Protein 2IHR (pdb70)

Foldseek 3Di:
DLVCCCVVLPLPVLCPCLVVLVVLLPDPCNCVVVVSVVVSVVSNVSNVCSVVVVVLVVLQCCVVCLCVVCVVPPDDPPSVVSVVVVCVRVVVSVCSLVVSLQDDPPLFFWKKKKKAWDDFPQQRQQVRQLVVLQVVLQLVVVVWDKFWFDWAADPVGHTRMTIIITGDTSNQRLCVLVFFKEKEWFQDPPDPPRDITIIIMGMDMFGLDDCVPFDDDDPVQKDKDFDQDDDDVPCPVSVGWAKIKIAGNVVRDIFIGDRDRHN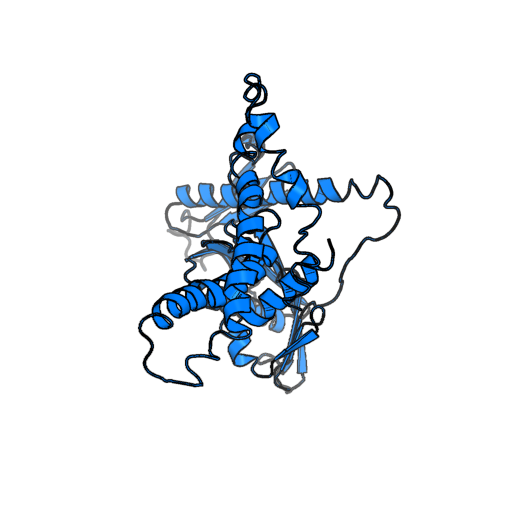VVSVVVSVSVVRRVVVVVVVVVVVVPVLVVVNDDDDDDDDDGQKYDYPVQQWIAGPQLGDIDRHSVVSSSNPCVVVRSSSSVSVVVPD

Nearest PDB structures (foldseek):
  2ihr-assembly1_1  TM=1.003E+00  e=4.431E-67  Thermus thermophilus
  4v5e-assembly2_CY  TM=5.951E-01  e=1.227E-51  Thermus thermophilus HB8
  4v5j-assembly2_CY  TM=5.751E-01  e=6.541E-49  Thermus thermophilus HB8
  4v67-assembly2_CX  TM=5.627E-01  e=3.624E-48  Thermus thermophilus
  8p18-assembly1_6  TM=5.894E-01  e=3.328E-32  Escherichia coli K-12

B-factor: mean 120.1, std 68.48, range [28.76, 299.84]

Radius of gyration: 24.91 Å; Cα contacts (8 Å, |Δi|>4): 540; chains: 1; bounding box: 70×79×60 Å

Secondary structure (DSSP, 8-state):
-TTTHHHHTTSSSHHHHHHHHTTTTTSTT-GGGTTTGGGSSSTTHHHHHTHHHHHHHHHHHHHTTTHHHHTT-S--TTGGGTGGGTHHHHHHHHHHHHHHHT-SSSTTSEEEEEEEE-SSTHHHHHHHHHHHHHHHHHHHTTT-EEEEEEEEE-SSSSEEEEEEEEESTTHHHHHGGG-EEEEEEEE-TTSSS--EEEEEEEEEEEEE--SSSS----GGGEEEEEE----SS--SGGGS-SEEEEEETTTTEEEEE-SSS-HHHHHHHHHHHHHHHHHHHHHHHHHHHTTTTT--S--S---S-SEEEEGGGTEEEETTT--EES-HHHHTTT--HHHHHHHHHHHHTT-

Structure (mmCIF, N/CA/C/O backbone):
data_2IHR
#
_entry.id   2IHR
#
_cell.length_a   144.65
_cell.length_b   144.65
_cell.length_c   54.47
_cell.angle_alpha   90.00
_cell.angle_beta   90
_cell.angle_gamma   90
#
_symmetry.space_group_name_H-M   'P 41 21 2'
#
loop_
_entity.id
_entity.type
_entity.pdbx_description
1 polymer 'Peptide chain release factor 2'
2 water water
#
loop_
_atom_site.group_PDB
_atom_site.id
_atom_site.type_symbol
_atom_site.label_atom_id
_atom_site.label_alt_id
_atom_site.label_comp_id
_atom_site.label_asym_id
_atom_site.label_entity_id
_atom_site.label_seq_id
_atom_site.pdbx_PDB_ins_code
_atom_site.Cartn_x
_atom_site.Cartn_y
_atom_site.Cartn_z
_atom_site.occupancy
_atom_site.B_iso_or_equiv
_atom_site.auth_seq_id
_atom_site.auth_comp_id
_ato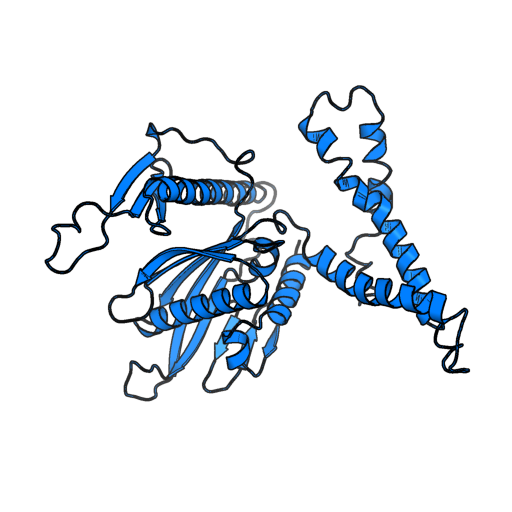m_site.auth_asym_id
_atom_site.auth_atom_id
_atom_site.pdbx_PDB_model_num
ATOM 1 N N . LEU A 1 6 ? 94.284 -22.664 16.991 1.00 171.22 1 LEU 1 N 1
ATOM 2 C CA . LEU A 1 6 ? 95.140 -21.618 16.350 1.00 173.24 1 LEU 1 CA 1
ATOM 3 C C . LEU A 1 6 ? 96.280 -21.157 17.254 1.00 174.40 1 LEU 1 C 1
ATOM 4 O O . LEU A 1 6 ? 97.365 -20.830 16.768 1.00 173.12 1 LEU 1 O 1
ATOM 9 N N . ALA A 1 7 ? 96.037 -21.115 18.563 1.00 190.58 2 ALA 1 N 1
ATOM 10 C CA . ALA A 1 7 ? 97.091 -20.731 19.498 1.00 188.73 2 ALA 1 CA 1
ATOM 11 C C . ALA A 1 7 ? 98.105 -21.866 19.375 1.00 185.22 2 ALA 1 C 1
ATOM 12 O O . ALA A 1 7 ? 99.241 -21.770 19.835 1.00 179.72 2 ALA 1 O 1
ATOM 14 N N . GLN A 1 8 ? 97.654 -22.945 18.736 1.00 208.99 3 GLN 1 N 1
ATOM 15 C CA . GLN A 1 8 ? 98.466 -24.128 18.471 1.00 208.98 3 GLN 1 CA 1
ATOM 16 C C . GLN A 1 8 ? 99.344 -23.787 17.281 1.00 207.76 3 GLN 1 C 1
ATOM 17 O O . GLN A 1 8 ? 100.491 -24.224 17.184 1.00 209.48 3 GLN 1 O 1
ATOM 23 N N . ARG A 1 9 ? 98.782 -22.997 16.374 1.00 164.82 4 ARG 1 N 1
ATOM 24 C CA . ARG A 1 9 ? 99.486 -22.578 15.178 1.00 161.40 4 ARG 1 CA 1
ATOM 25 C C . ARG A 1 9 ? 100.198 -21.227 15.369 1.00 157.41 4 ARG 1 C 1
ATOM 26 O O . ARG A 1 9 ? 100.735 -20.659 14.406 1.00 153.76 4 ARG 1 O 1
ATOM 34 N N . LEU A 1 10 ? 100.185 -20.707 16.602 1.00 173.65 5 LEU 1 N 1
ATOM 35 C CA . LEU A 1 10 ? 100.888 -19.456 16.900 1.00 167.13 5 LEU 1 CA 1
ATOM 36 C C . LEU A 1 10 ? 102.344 -19.891 16.850 1.00 168.94 5 LEU 1 C 1
ATOM 37 O O . LEU A 1 10 ? 103.199 -19.187 16.310 1.00 166.62 5 LEU 1 O 1
ATOM 42 N N . GLU A 1 11 ? 102.613 -21.064 17.427 1.00 191.42 6 GLU 1 N 1
ATOM 43 C CA . GLU A 1 11 ? 103.957 -21.628 17.420 1.00 194.48 6 GLU 1 CA 1
ATOM 44 C C . GLU A 1 11 ? 104.237 -21.879 15.934 1.00 196.16 6 GLU 1 C 1
ATOM 45 O O . GLU A 1 11 ? 105.342 -22.249 15.543 1.00 197.14 6 GLU 1 O 1
ATOM 51 N N . GLY A 1 12 ? 103.210 -21.662 15.114 1.00 191.60 7 GLY 1 N 1
ATOM 52 C CA . GLY A 1 12 ? 103.335 -21.841 13.679 1.00 191.73 7 GLY 1 CA 1
ATOM 53 C C . GLY A 1 12 ? 104.140 -20.710 13.072 1.00 190.32 7 GLY 1 C 1
ATOM 54 O O . GLY A 1 12 ? 105.215 -20.942 12.514 1.00 191.22 7 GLY 1 O 1
ATOM 55 N N . LEU A 1 13 ? 103.628 -19.485 13.173 1.00 223.68 8 LEU 1 N 1
ATOM 56 C CA . LEU A 1 13 ? 104.342 -18.333 12.635 1.00 216.36 8 LEU 1 CA 1
ATOM 57 C C . LEU A 1 13 ? 104.980 -17.520 13.767 1.00 215.73 8 LEU 1 C 1
ATOM 58 O O . LEU A 1 13 ? 105.300 -16.342 13.609 1.00 213.16 8 LEU 1 O 1
ATOM 63 N N . GLY A 1 14 ? 105.143 -18.170 14.917 1.00 150.72 9 GLY 1 N 1
ATOM 64 C CA . GLY A 1 14 ? 105.804 -17.551 16.050 1.00 148.25 9 GLY 1 CA 1
ATOM 65 C C . GLY A 1 14 ? 107.220 -18.089 15.925 1.00 148.17 9 GLY 1 C 1
ATOM 66 O O . GLY A 1 14 ? 108.047 -17.940 16.823 1.00 146.28 9 GLY 1 O 1
ATOM 67 N N . GLY A 1 15 ? 107.463 -18.729 14.775 1.00 135.39 10 GLY 1 N 1
ATOM 68 C CA . GLY A 1 15 ? 108.743 -19.325 14.429 1.00 137.74 10 GLY 1 CA 1
ATOM 69 C C . GLY A 1 15 ? 109.435 -20.011 15.583 1.00 142.47 10 GLY 1 C 1
ATOM 70 O O . GLY A 1 15 ? 110.110 -19.340 16.352 1.00 143.18 10 GLY 1 O 1
ATOM 71 N N . ILE A 1 16 ? 109.279 -21.330 15.717 1.00 137.95 11 ILE 1 N 1
ATOM 72 C CA . ILE A 1 16 ? 109.923 -22.065 16.816 1.00 144.33 11 ILE 1 CA 1
ATOM 73 C C . ILE A 1 16 ? 110.896 -23.144 16.358 1.00 149.66 11 ILE 1 C 1
ATOM 74 O O . ILE A 1 16 ? 111.311 -23.986 17.154 1.00 151.11 11 ILE 1 O 1
ATOM 79 N N . PHE A 1 17 ? 111.243 -23.138 15.077 1.00 179.70 12 PHE 1 N 1
ATOM 80 C CA . PHE A 1 17 ? 112.197 -24.107 14.558 1.00 186.27 12 PHE 1 CA 1
ATOM 81 C C . PHE A 1 17 ? 113.412 -23.350 14.039 1.00 187.83 12 PHE 1 C 1
ATOM 82 O O . PHE A 1 17 ? 114.516 -23.895 13.948 1.00 189.57 12 PHE 1 O 1
ATOM 90 N N . ASP A 1 18 ? 113.196 -22.075 13.726 1.00 235.23 13 ASP 1 N 1
ATOM 91 C CA . ASP A 1 18 ? 114.256 -21.199 13.241 1.00 233.80 13 ASP 1 CA 1
ATOM 92 C C . ASP A 1 18 ? 114.789 -20.392 14.424 1.00 232.79 13 ASP 1 C 1
ATOM 93 O O . ASP A 1 18 ? 115.972 -20.048 14.477 1.00 231.68 13 ASP 1 O 1
ATOM 98 N N . ILE A 1 19 ? 113.900 -20.091 15.367 1.00 242.20 14 ILE 1 N 1
ATOM 99 C CA . ILE A 1 19 ? 114.256 -19.330 16.559 1.00 237.16 14 ILE 1 CA 1
ATOM 100 C C . ILE A 1 19 ? 115.109 -20.136 17.555 1.00 241.24 14 ILE 1 C 1
ATOM 101 O O . ILE A 1 19 ? 115.880 -19.553 18.320 1.00 239.75 14 ILE 1 O 1
ATOM 106 N N . PRO A 1 20 ? 114.988 -21.482 17.559 1.00 222.46 15 PRO 1 N 1
ATOM 107 C CA . PRO A 1 20 ? 115.786 -22.299 18.485 1.00 225.18 15 PRO 1 CA 1
ATOM 108 C C . PRO A 1 20 ? 117.239 -22.427 18.024 1.00 226.39 15 PRO 1 C 1
ATOM 109 O O . PRO A 1 20 ? 118.068 -23.048 18.692 1.00 225.66 15 PRO 1 O 1
ATOM 113 N N . GLN A 1 21 ? 117.539 -21.835 16.874 1.00 254.50 16 GLN 1 N 1
ATOM 114 C CA . GLN A 1 21 ? 118.885 -21.890 16.327 1.00 254.07 16 GLN 1 CA 1
ATOM 115 C C . GLN A 1 21 ? 119.597 -20.541 16.381 1.00 257.19 16 GLN 1 C 1
ATOM 116 O O . GLN A 1 21 ? 120.824 -20.492 16.424 1.00 257.50 16 GLN 1 O 1
ATOM 122 N N . LYS A 1 22 ? 118.830 -19.452 16.380 1.00 242.01 17 LYS 1 N 1
ATOM 123 C CA . LYS A 1 22 ? 119.401 -18.102 16.432 1.00 244.63 17 LYS 1 CA 1
ATOM 124 C C . LYS A 1 22 ? 119.758 -17.705 17.864 1.00 245.81 17 LYS 1 C 1
ATOM 125 O O . LYS A 1 22 ? 120.471 -16.723 18.089 1.00 246.50 17 LYS 1 O 1
ATOM 131 N N . GLU A 1 23 ? 119.259 -18.478 18.825 1.00 230.66 18 GLU 1 N 1
ATOM 132 C CA . GLU A 1 23 ? 119.515 -18.231 20.242 1.00 230.97 18 GLU 1 CA 1
ATOM 133 C C . GLU A 1 23 ? 120.962 -18.567 20.634 1.00 230.97 18 GLU 1 C 1
ATOM 134 O O . GLU A 1 23 ? 121.615 -17.787 21.340 1.00 229.21 18 GLU 1 O 1
ATOM 140 N N . THR A 1 24 ? 121.453 -19.723 20.177 1.00 295.26 19 THR 1 N 1
ATOM 141 C CA . THR A 1 24 ? 122.828 -20.155 20.456 1.00 295.26 19 THR 1 CA 1
ATOM 142 C C . THR A 1 24 ? 123.798 -19.433 19.519 1.00 295.26 19 THR 1 C 1
ATOM 143 O O . THR A 1 24 ? 124.925 -19.884 19.306 1.00 294.89 19 THR 1 O 1
ATOM 147 N N . ARG A 1 25 ? 123.342 -18.310 18.965 1.00 261.09 20 ARG 1 N 1
ATOM 148 C CA . ARG A 1 25 ? 124.141 -17.497 18.047 1.00 259.81 20 ARG 1 CA 1
ATOM 149 C C . ARG A 1 25 ? 124.450 -16.133 18.648 1.00 258.77 20 ARG 1 C 1
ATOM 150 O O . ARG A 1 25 ? 125.578 -15.648 18.564 1.00 258.66 20 ARG 1 O 1
ATOM 158 N N . LEU A 1 26 ? 123.436 -15.513 19.241 1.00 245.48 21 LEU 1 N 1
ATOM 159 C CA . LEU A 1 26 ? 123.593 -14.203 19.856 1.00 241.99 21 LEU 1 CA 1
ATOM 160 C C . LEU A 1 26 ? 124.621 -14.292 20.973 1.00 243.53 21 LEU 1 C 1
ATOM 161 O O . LEU A 1 26 ? 125.199 -13.286 21.383 1.00 241.78 21 LEU 1 O 1
ATOM 166 N N . LYS A 1 27 ? 124.846 -15.512 21.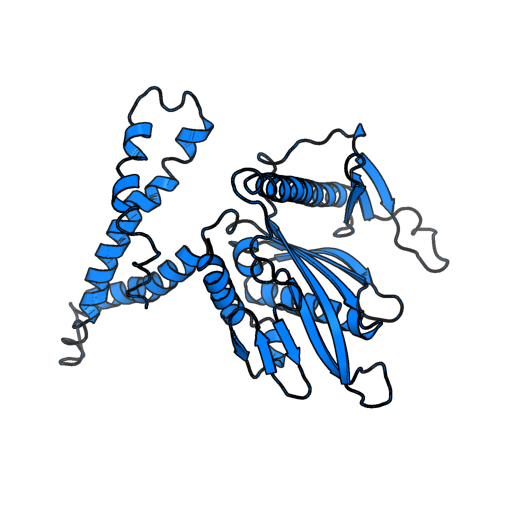453 1.00 254.40 22 LYS 1 N 1
ATOM 167 C CA . LYS A 1 27 ? 125.807 -15.757 22.519 1.00 256.76 22 LYS 1 CA 1
ATOM 168 C C . LYS A 1 27 ? 127.243 -15.924 22.021 1.00 258.28 22 LYS 1 C 1
ATOM 169 O O . LYS A 1 27 ? 128.165 -15.397 22.636 1.00 258.96 22 LYS 1 O 1
ATOM 175 N N . GLU A 1 28 ? 127.437 -16.644 20.915 1.00 293.08 23 GLU 1 N 1
ATOM 176 C CA . GLU A 1 28 ? 128.782 -16.882 20.364 1.00 293.08 23 GLU 1 CA 1
ATOM 177 C C . GLU A 1 28 ? 129.475 -15.595 19.897 1.00 293.08 23 GLU 1 C 1
ATOM 178 O O . GLU A 1 28 ? 130.672 -15.402 20.130 1.00 293.08 23 GLU 1 O 1
ATOM 184 N N . LEU A 1 29 ? 128.721 -14.718 19.241 1.00 253.50 24 LEU 1 N 1
ATOM 185 C CA . LEU A 1 29 ? 129.268 -13.457 18.751 1.00 250.56 24 LEU 1 CA 1
ATOM 186 C C . LEU A 1 29 ? 129.635 -12.569 19.942 1.00 251.20 24 LEU 1 C 1
ATOM 187 O O . LEU A 1 29 ? 130.513 -11.713 19.841 1.00 250.81 24 LEU 1 O 1
ATOM 192 N N . GLU A 1 30 ? 128.961 -12.798 21.069 1.00 206.63 25 GLU 1 N 1
ATOM 193 C CA . GLU A 1 30 ? 129.188 -12.050 22.310 1.00 207.37 25 GLU 1 CA 1
ATOM 194 C C . GLU A 1 30 ? 130.235 -12.729 23.208 1.00 208.24 25 GLU 1 C 1
ATOM 195 O O . GLU A 1 30 ? 130.570 -12.210 24.278 1.00 208.00 25 GLU 1 O 1
ATOM 201 N N . ARG A 1 31 ? 130.733 -13.891 22.774 1.00 249.01 26 ARG 1 N 1
ATOM 202 C CA . ARG A 1 31 ? 131.745 -14.646 23.523 1.00 248.76 26 ARG 1 CA 1
ATOM 203 C C . ARG A 1 31 ? 133.144 -14.193 23.136 1.00 248.98 26 ARG 1 C 1
ATOM 204 O O . ARG A 1 31 ? 134.026 -14.089 23.989 1.00 249.01 26 ARG 1 O 1
ATOM 212 N N . ARG A 1 32 ? 133.356 -13.941 21.847 1.00 267.40 27 ARG 1 N 1
ATOM 213 C CA . ARG A 1 32 ? 134.665 -13.493 21.397 1.00 265.03 27 ARG 1 CA 1
ATOM 214 C C . ARG A 1 32 ? 134.945 -12.152 22.055 1.00 262.86 27 ARG 1 C 1
ATOM 215 O O . ARG A 1 32 ? 134.037 -11.346 22.267 1.00 261.71 27 ARG 1 O 1
ATOM 223 N N . LEU A 1 33 ? 136.206 -11.919 22.383 1.00 259.52 28 LEU 1 N 1
ATOM 224 C CA . LEU A 1 33 ? 136.598 -10.686 23.037 1.00 256.46 28 LEU 1 CA 1
ATOM 225 C C . LEU A 1 33 ? 136.638 -9.504 22.061 1.00 260.12 28 LEU 1 C 1
ATOM 226 O O . LEU A 1 33 ? 136.574 -8.347 22.480 1.00 259.97 28 LEU 1 O 1
ATOM 231 N N . GLU A 1 34 ? 136.730 -9.800 20.763 1.00 269.35 29 GLU 1 N 1
ATOM 232 C CA . GLU A 1 34 ? 136.760 -8.767 19.720 1.00 271.13 29 GLU 1 CA 1
ATOM 233 C C . GLU A 1 34 ? 135.343 -8.470 19.228 1.00 273.05 29 GLU 1 C 1
ATOM 234 O O . GLU A 1 34 ? 135.116 -8.226 18.039 1.00 273.36 29 GLU 1 O 1
ATOM 240 N N . ASP A 1 35 ? 134.396 -8.496 20.161 1.00 278.66 30 ASP 1 N 1
ATOM 241 C CA . ASP A 1 35 ? 132.992 -8.240 19.864 1.00 278.62 30 ASP 1 CA 1
ATOM 242 C C . ASP A 1 35 ? 132.659 -6.743 19.883 1.00 278.48 30 ASP 1 C 1
ATOM 243 O O . ASP A 1 35 ? 132.059 -6.227 18.936 1.00 278.49 30 ASP 1 O 1
ATOM 248 N N . PRO A 1 36 ? 133.048 -6.025 20.957 1.00 277.30 31 PRO 1 N 1
ATOM 249 C CA . PRO A 1 36 ? 132.754 -4.588 21.016 1.00 274.80 31 PRO 1 CA 1
ATOM 250 C C . PRO A 1 36 ? 133.595 -3.720 20.067 1.00 271.99 31 PRO 1 C 1
ATOM 251 O O . PRO A 1 36 ? 133.788 -2.528 20.317 1.00 269.62 31 PRO 1 O 1
ATOM 255 N N . SER A 1 37 ? 134.094 -4.316 18.984 1.00 233.38 32 SER 1 N 1
ATOM 256 C CA . SER A 1 37 ? 134.890 -3.579 18.001 1.00 231.75 32 SER 1 CA 1
ATOM 257 C C . SER A 1 37 ? 133.939 -2.695 17.207 1.00 232.62 32 SER 1 C 1
ATOM 258 O O . SER A 1 37 ? 134.259 -1.550 16.878 1.00 230.25 32 SER 1 O 1
ATOM 261 N N . LEU A 1 38 ? 132.769 -3.252 16.904 1.00 252.28 33 LEU 1 N 1
ATOM 262 C CA . LEU A 1 38 ? 131.721 -2.554 16.166 1.00 253.84 33 LEU 1 CA 1
ATOM 263 C C . LEU A 1 38 ? 130.533 -2.385 17.115 1.00 256.79 33 LEU 1 C 1
ATOM 264 O O . LEU A 1 38 ? 129.457 -2.940 16.898 1.00 258.47 33 LEU 1 O 1
ATOM 269 N N . TRP A 1 39 ? 130.768 -1.605 18.167 1.00 265.12 34 TRP 1 N 1
ATOM 270 C CA . TRP A 1 39 ? 129.812 -1.306 19.236 1.00 266.07 34 TRP 1 CA 1
ATOM 271 C C . TRP A 1 39 ? 128.303 -1.395 18.981 1.00 266.07 34 TRP 1 C 1
ATOM 272 O O . TRP A 1 39 ? 127.557 -1.815 19.866 1.00 266.07 34 TRP 1 O 1
ATOM 283 N N . ASN A 1 40 ? 127.851 -0.999 17.795 1.00 274.60 35 ASN 1 N 1
ATOM 284 C CA . ASN A 1 40 ? 126.421 -1.020 17.475 1.00 274.60 35 ASN 1 CA 1
ATOM 285 C C . ASN A 1 40 ? 125.793 -2.410 17.304 1.00 274.40 35 ASN 1 C 1
ATOM 286 O O . ASN A 1 40 ? 124.573 -2.526 17.149 1.00 274.54 35 ASN 1 O 1
ATOM 291 N N . ASP A 1 41 ? 126.616 -3.457 17.338 1.00 288.08 36 ASP 1 N 1
ATOM 292 C CA . ASP A 1 41 ? 126.131 -4.833 17.180 1.00 284.81 36 ASP 1 CA 1
ATOM 293 C C . ASP A 1 41 ? 126.069 -5.599 18.517 1.00 285.99 36 ASP 1 C 1
ATOM 294 O O . ASP A 1 41 ? 125.145 -6.384 18.742 1.00 284.23 36 ASP 1 O 1
ATOM 299 N N . PRO A 1 42 ? 127.054 -5.385 19.415 1.00 227.40 37 PRO 1 N 1
ATOM 300 C CA . PRO A 1 42 ? 127.115 -6.049 20.727 1.00 227.88 37 PRO 1 CA 1
ATOM 301 C C . PRO A 1 42 ? 125.996 -5.657 21.696 1.00 227.85 37 PRO 1 C 1
ATOM 302 O O . PRO A 1 42 ? 125.661 -6.411 22.613 1.00 226.99 37 PRO 1 O 1
ATOM 306 N N . GLU A 1 43 ? 125.434 -4.469 21.490 1.00 260.64 38 GLU 1 N 1
ATOM 307 C CA . GLU A 1 43 ? 124.371 -3.949 22.347 1.00 258.94 38 GLU 1 CA 1
ATOM 308 C C . GLU A 1 43 ? 123.005 -4.568 22.030 1.00 256.83 38 GLU 1 C 1
ATOM 309 O O . GLU A 1 43 ? 122.105 -4.566 22.873 1.00 254.80 38 GLU 1 O 1
ATOM 315 N N . ALA A 1 44 ? 122.855 -5.092 20.815 1.00 254.95 39 ALA 1 N 1
ATOM 316 C CA . ALA A 1 44 ? 121.600 -5.711 20.390 1.00 252.09 39 ALA 1 CA 1
ATOM 317 C C . ALA A 1 44 ? 121.744 -7.223 20.198 1.00 249.77 39 ALA 1 C 1
ATOM 318 O O . ALA A 1 44 ? 121.066 -7.814 19.354 1.00 241.99 39 ALA 1 O 1
ATOM 320 N N . ALA A 1 45 ? 122.630 -7.838 20.981 1.00 263.79 40 ALA 1 N 1
ATOM 321 C CA . ALA A 1 45 ? 122.864 -9.282 20.921 1.00 265.50 40 ALA 1 CA 1
ATOM 322 C C . ALA A 1 45 ? 122.411 -9.927 22.232 1.00 265.30 40 ALA 1 C 1
ATOM 323 O O . ALA A 1 45 ? 122.172 -11.135 22.298 1.00 261.22 40 ALA 1 O 1
ATOM 325 N N . ARG A 1 46 ? 122.303 -9.105 23.272 1.00 222.19 41 ARG 1 N 1
ATOM 326 C CA . ARG A 1 46 ? 121.856 -9.553 24.586 1.00 225.11 41 ARG 1 CA 1
ATOM 327 C C . ARG A 1 46 ? 120.348 -9.303 24.648 1.00 226.01 41 ARG 1 C 1
ATOM 328 O O . ARG A 1 46 ? 119.602 -10.065 25.266 1.00 225.90 41 ARG 1 O 1
ATOM 336 N N . LYS A 1 47 ? 119.914 -8.224 23.998 1.00 254.10 42 LYS 1 N 1
ATOM 337 C CA . LYS A 1 47 ? 118.501 -7.858 23.942 1.00 254.60 42 LYS 1 CA 1
ATOM 338 C C . LYS A 1 47 ? 117.774 -8.877 23.072 1.00 256.46 42 LYS 1 C 1
ATOM 339 O O . LYS A 1 47 ? 116.635 -9.250 23.353 1.00 256.57 42 LYS 1 O 1
ATOM 345 N N . VAL A 1 48 ? 118.446 -9.322 22.012 1.00 261.21 43 VAL 1 N 1
ATOM 346 C CA . VAL A 1 48 ? 117.877 -10.307 21.100 1.00 261.21 43 VAL 1 CA 1
ATOM 347 C C . VAL A 1 48 ? 118.037 -11.715 21.672 1.00 260.23 43 VAL 1 C 1
ATOM 348 O O . VAL A 1 48 ? 117.453 -12.670 21.158 1.00 258.96 43 VAL 1 O 1
ATOM 352 N N . SER A 1 49 ? 118.825 -11.839 22.740 1.00 294.41 44 SER 1 N 1
ATOM 353 C CA . SER A 1 49 ? 119.057 -13.132 23.382 1.00 293.34 44 SER 1 CA 1
ATOM 354 C C . SER A 1 49 ? 117.920 -13.480 24.347 1.00 292.52 44 SER 1 C 1
ATOM 355 O O . SER A 1 49 ? 117.934 -14.534 24.988 1.00 290.81 44 SER 1 O 1
ATOM 358 N N . GLN A 1 50 ? 116.945 -12.580 24.452 1.00 221.95 45 GLN 1 N 1
ATOM 359 C CA . GLN A 1 50 ? 115.782 -12.792 25.310 1.00 219.50 45 GLN 1 CA 1
ATOM 360 C C . GLN A 1 50 ? 114.927 -13.827 24.582 1.00 220.24 45 GLN 1 C 1
ATOM 361 O O . GLN A 1 50 ? 114.193 -14.601 25.198 1.00 219.89 45 GLN 1 O 1
ATOM 367 N N . GLU A 1 51 ? 115.045 -13.815 23.254 1.00 208.30 46 GLU 1 N 1
ATOM 368 C CA . GLU A 1 51 ? 114.327 -14.717 22.356 1.00 206.55 46 GLU 1 CA 1
ATOM 369 C C . GLU A 1 51 ? 115.032 -16.068 22.423 1.00 205.25 46 GLU 1 C 1
ATOM 370 O O . GLU A 1 51 ? 114.508 -17.094 21.984 1.00 204.12 46 GLU 1 O 1
ATOM 376 N N . ALA A 1 52 ? 116.236 -16.043 22.983 1.00 208.80 47 ALA 1 N 1
ATOM 377 C CA . ALA A 1 52 ? 117.041 -17.238 23.151 1.00 206.55 47 ALA 1 CA 1
ATOM 378 C C . ALA A 1 52 ? 116.476 -18.007 24.334 1.00 204.86 47 ALA 1 C 1
ATOM 379 O O . ALA A 1 52 ? 116.314 -19.225 24.281 1.00 200.78 47 ALA 1 O 1
ATOM 381 N N . ALA A 1 53 ? 116.159 -17.274 25.396 1.00 180.33 48 ALA 1 N 1
ATOM 382 C CA . ALA A 1 53 ? 115.620 -17.864 26.615 1.00 179.52 48 ALA 1 CA 1
ATOM 383 C C . ALA A 1 53 ? 114.092 -17.991 26.612 1.00 177.91 48 ALA 1 C 1
ATOM 384 O O . ALA A 1 53 ? 113.536 -18.864 27.277 1.00 172.88 48 ALA 1 O 1
ATOM 386 N N . ARG A 1 54 ? 113.426 -17.126 25.852 1.00 157.04 49 ARG 1 N 1
ATOM 387 C CA . ARG A 1 54 ? 111.968 -17.108 25.771 1.00 159.53 49 ARG 1 CA 1
ATOM 388 C C . ARG A 1 54 ? 111.323 -18.344 25.150 1.00 160.00 49 ARG 1 C 1
ATOM 389 O O . ARG A 1 54 ? 110.228 -18.731 25.559 1.00 162.69 49 ARG 1 O 1
ATOM 397 N N . LEU A 1 55 ? 111.979 -18.961 24.168 1.00 173.84 50 LEU 1 N 1
ATOM 398 C CA . LEU A 1 55 ? 111.409 -20.145 23.522 1.00 172.77 50 LEU 1 CA 1
ATOM 399 C C . LEU A 1 55 ? 111.232 -21.299 24.503 1.00 170.38 50 LEU 1 C 1
ATOM 400 O O . LEU A 1 55 ? 110.236 -22.024 24.450 1.00 168.03 50 LEU 1 O 1
ATOM 405 N N . ARG A 1 56 ? 112.209 -21.488 25.384 1.00 145.99 51 ARG 1 N 1
ATOM 406 C CA . ARG A 1 56 ? 112.102 -22.534 26.389 1.00 146.34 51 ARG 1 CA 1
ATOM 407 C C . ARG A 1 56 ? 110.917 -22.111 27.263 1.00 146.71 51 ARG 1 C 1
ATOM 408 O O . ARG A 1 56 ? 110.190 -22.938 27.802 1.00 148.25 51 ARG 1 O 1
ATOM 416 N N . ARG A 1 57 ? 110.729 -20.798 27.372 1.00 157.65 52 ARG 1 N 1
ATOM 417 C CA . ARG A 1 57 ? 109.648 -20.221 28.156 1.00 155.56 52 ARG 1 CA 1
ATOM 418 C C . ARG A 1 57 ? 108.331 -20.425 27.424 1.00 152.89 52 ARG 1 C 1
ATOM 419 O O . ARG A 1 57 ? 107.266 -20.138 27.959 1.00 152.55 52 ARG 1 O 1
ATOM 427 N N . THR A 1 58 ? 108.421 -20.932 26.197 1.00 142.44 53 THR 1 N 1
ATOM 428 C CA . THR A 1 58 ? 107.249 -21.213 25.366 1.00 139.75 53 THR 1 CA 1
ATOM 429 C C . THR A 1 58 ? 106.861 -22.665 25.501 1.00 140.06 53 THR 1 C 1
ATOM 430 O O . THR A 1 58 ? 105.677 -22.998 25.562 1.00 138.74 53 THR 1 O 1
ATOM 434 N N . VAL A 1 59 ? 107.872 -23.531 25.502 1.00 174.68 54 VAL 1 N 1
ATOM 435 C CA . VAL A 1 59 ? 107.651 -24.961 25.643 1.00 173.61 54 VAL 1 CA 1
ATOM 436 C C . VAL A 1 59 ? 107.379 -25.230 27.122 1.00 179.33 54 VAL 1 C 1
ATOM 437 O O . VAL A 1 59 ? 106.517 -26.036 27.479 1.00 179.02 54 VAL 1 O 1
ATOM 441 N N . ASP A 1 60 ? 108.113 -24.519 27.972 1.00 221.73 55 ASP 1 N 1
ATOM 442 C CA . ASP A 1 60 ? 107.984 -24.647 29.418 1.00 226.11 55 ASP 1 CA 1
ATOM 443 C C . ASP A 1 60 ? 106.594 -24.190 29.846 1.00 225.97 55 ASP 1 C 1
ATOM 444 O O . ASP A 1 60 ? 106.068 -24.629 30.870 1.00 227.96 55 ASP 1 O 1
ATOM 449 N N . THR A 1 61 ? 106.003 -23.306 29.051 1.00 182.97 56 THR 1 N 1
ATOM 450 C CA . THR A 1 61 ? 104.678 -22.799 29.354 1.00 182.18 56 THR 1 CA 1
ATOM 451 C C . THR A 1 61 ? 103.585 -23.641 28.717 1.00 180.65 56 THR 1 C 1
ATOM 452 O O . THR A 1 61 ? 102.459 -23.627 29.194 1.00 181.54 56 THR 1 O 1
ATOM 456 N N . PHE A 1 62 ? 103.890 -24.364 27.640 1.00 168.65 57 PHE 1 N 1
ATOM 457 C CA . PHE A 1 62 ? 102.855 -25.202 27.047 1.00 165.81 57 PHE 1 CA 1
ATOM 458 C C . PHE A 1 62 ? 102.828 -26.537 27.786 1.00 164.61 57 PHE 1 C 1
ATOM 459 O O . PHE A 1 62 ? 101.856 -27.294 27.689 1.00 166.93 57 PHE 1 O 1
ATOM 467 N N . ARG A 1 63 ? 103.899 -26.830 28.524 1.00 192.78 58 ARG 1 N 1
ATOM 468 C CA . ARG A 1 63 ? 103.952 -28.071 29.294 1.00 187.04 58 ARG 1 CA 1
ATOM 469 C C . ARG A 1 63 ? 103.191 -27.778 30.581 1.00 180.97 58 ARG 1 C 1
ATOM 470 O O . ARG A 1 63 ? 102.444 -28.618 31.088 1.00 180.75 58 ARG 1 O 1
ATOM 478 N N . SER A 1 64 ? 103.387 -26.557 31.076 1.00 156.12 59 SER 1 N 1
ATOM 479 C CA . SER A 1 64 ? 102.751 -26.050 32.290 1.00 148.07 59 SER 1 CA 1
ATOM 480 C C . SER A 1 64 ? 101.278 -25.784 31.950 1.00 144.07 59 SER 1 C 1
ATOM 481 O O . SER A 1 64 ? 100.382 -25.975 32.777 1.00 139.42 59 SER 1 O 1
ATOM 484 N N . LEU A 1 65 ? 101.051 -25.355 30.710 1.00 131.76 60 LEU 1 N 1
ATOM 485 C CA . LEU A 1 65 ? 99.711 -25.079 30.182 1.00 133.51 60 LEU 1 CA 1
ATOM 486 C C . LEU A 1 65 ? 98.963 -26.393 30.004 1.00 134.14 60 LEU 1 C 1
ATOM 487 O O . LEU A 1 65 ? 97.839 -26.552 30.475 1.00 133.28 60 LEU 1 O 1
ATOM 492 N N . GLU A 1 66 ? 99.600 -27.334 29.314 1.00 141.36 61 GLU 1 N 1
ATOM 493 C CA . GLU A 1 66 ? 98.985 -28.626 29.073 1.00 146.05 61 GLU 1 CA 1
ATOM 494 C C . GLU A 1 66 ? 98.786 -29.417 30.360 1.00 151.64 61 GLU 1 C 1
ATOM 495 O O . GLU A 1 66 ? 98.254 -30.537 30.332 1.00 149.86 61 GLU 1 O 1
ATOM 501 N N . SER A 1 67 ? 99.225 -28.843 31.480 1.00 200.56 62 SER 1 N 1
ATOM 502 C CA . SER A 1 67 ? 99.013 -29.483 32.766 1.00 204.96 62 SER 1 CA 1
ATOM 503 C C . SER A 1 67 ? 97.500 -29.377 32.845 1.00 206.33 62 SER 1 C 1
ATOM 504 O O . SER A 1 67 ? 96.803 -30.335 33.151 1.00 205.54 62 SER 1 O 1
ATOM 507 N N . ASP A 1 68 ? 97.003 -28.188 32.526 1.00 135.53 63 ASP 1 N 1
ATOM 508 C CA . ASP A 1 68 ? 95.574 -27.898 32.521 1.00 137.94 63 ASP 1 CA 1
ATOM 509 C C . ASP A 1 68 ? 94.847 -28.856 31.574 1.00 139.25 63 ASP 1 C 1
ATOM 510 O O . ASP A 1 68 ? 93.673 -29.162 31.800 1.00 140.34 63 ASP 1 O 1
ATOM 515 N N . LEU A 1 69 ? 95.539 -29.330 30.531 1.00 213.66 64 LEU 1 N 1
ATOM 516 C CA . LEU A 1 69 ? 94.966 -30.271 29.554 1.00 213.52 64 LEU 1 CA 1
ATOM 517 C C . LEU A 1 69 ? 94.429 -31.489 30.296 1.00 219.06 64 LEU 1 C 1
ATOM 518 O O . LEU A 1 69 ? 93.777 -32.370 29.711 1.00 219.19 64 LEU 1 O 1
ATOM 523 N N . GLN A 1 70 ? 94.713 -31.517 31.595 1.00 206.05 65 GLN 1 N 1
ATOM 524 C CA . GLN A 1 70 ? 94.272 -32.579 32.494 1.00 211.31 65 GLN 1 CA 1
ATOM 525 C C . GLN A 1 70 ? 94.750 -32.233 33.908 1.00 213.54 65 GLN 1 C 1
ATOM 526 O O . GLN A 1 70 ? 95.150 -33.106 34.664 1.00 216.84 65 GLN 1 O 1
ATOM 532 N N . GLY A 1 71 ? 94.732 -30.951 34.252 1.00 229.61 66 GLY 1 N 1
ATOM 533 C CA . GLY A 1 71 ? 95.175 -30.548 35.571 1.00 227.40 66 GLY 1 CA 1
ATOM 534 C C . GLY A 1 71 ? 94.002 -30.405 36.513 1.00 226.07 66 GLY 1 C 1
ATOM 535 O O . GLY A 1 71 ? 94.041 -30.856 37.661 1.00 226.12 66 GLY 1 O 1
ATOM 536 N N . LEU A 1 72 ? 92.950 -29.768 36.012 1.00 269.56 67 LEU 1 N 1
ATOM 537 C CA . LEU A 1 72 ? 91.735 -29.556 36.781 1.00 263.90 67 LEU 1 CA 1
ATOM 538 C C . LEU A 1 72 ? 91.028 -30.903 36.953 1.00 267.50 67 LEU 1 C 1
ATOM 539 O O . LEU A 1 72 ? 89.903 -30.962 37.446 1.00 268.22 67 LEU 1 O 1
ATOM 544 N N . LEU A 1 73 ? 91.698 -31.978 36.534 1.00 230.16 68 LEU 1 N 1
ATOM 545 C CA . LEU A 1 73 ? 91.165 -33.342 36.649 1.00 231.02 68 LEU 1 CA 1
ATOM 546 C C . LEU A 1 73 ? 91.144 -33.722 38.128 1.00 230.95 68 LEU 1 C 1
ATOM 547 O O . LEU A 1 73 ? 90.318 -34.524 38.570 1.00 230.32 68 LEU 1 O 1
ATOM 552 N N . GLU A 1 74 ? 92.069 -33.134 38.881 1.00 225.65 69 GLU 1 N 1
ATOM 553 C CA . GLU A 1 74 ? 92.173 -33.367 40.312 1.00 223.26 69 GLU 1 CA 1
ATOM 554 C C . GLU A 1 74 ? 91.068 -32.586 41.019 1.00 219.47 69 GLU 1 C 1
ATOM 555 O O . GLU A 1 74 ? 90.318 -33.156 41.809 1.00 216.90 69 GLU 1 O 1
ATOM 561 N N . LEU A 1 75 ? 90.961 -31.291 40.710 1.00 208.36 70 LEU 1 N 1
ATOM 562 C CA . LEU A 1 75 ? 89.942 -30.414 41.305 1.00 200.82 70 LEU 1 CA 1
ATOM 563 C C . LEU A 1 75 ? 88.505 -30.740 40.892 1.00 205.93 70 LEU 1 C 1
ATOM 564 O O . LEU A 1 75 ? 87.559 -30.506 41.653 1.00 203.32 70 LEU 1 O 1
ATOM 569 N N . MET A 1 76 ? 88.328 -31.249 39.679 1.00 299.84 71 MET 1 N 1
ATOM 570 C CA . MET A 1 76 ? 86.993 -31.618 39.231 1.00 299.84 71 MET 1 CA 1
ATOM 571 C C . MET A 1 76 ? 86.659 -32.983 39.846 1.00 299.84 71 MET 1 C 1
ATOM 572 O O . MET A 1 76 ? 85.566 -33.516 39.642 1.00 299.84 71 MET 1 O 1
ATOM 577 N N . GLU A 1 77 ? 87.608 -33.536 40.604 1.00 211.82 72 GLU 1 N 1
ATOM 578 C CA . GLU A 1 77 ? 87.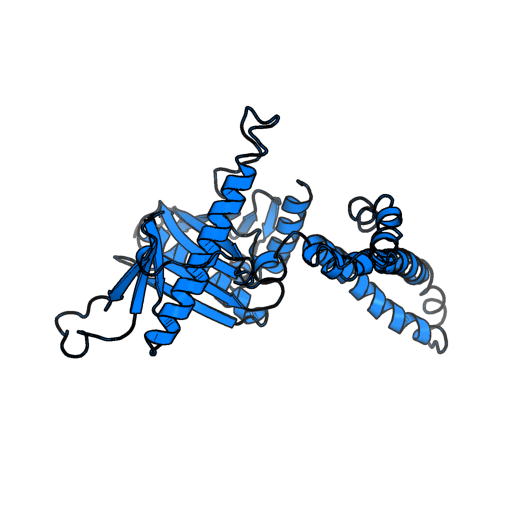424 -34.829 41.263 1.00 211.79 72 GLU 1 CA 1
ATOM 579 C C . GLU A 1 77 ? 87.414 -34.628 42.783 1.00 209.26 72 GLU 1 C 1
ATOM 580 O O . GLU A 1 77 ? 86.974 -35.498 43.540 1.00 208.98 72 GLU 1 O 1
ATOM 586 N N . GLU A 1 78 ? 87.894 -33.457 43.196 1.00 209.35 73 GLU 1 N 1
ATOM 587 C CA . GLU A 1 78 ? 87.990 -33.034 44.594 1.00 203.08 73 GLU 1 CA 1
ATOM 588 C C . GLU A 1 78 ? 87.958 -31.519 44.517 1.00 206.16 73 GLU 1 C 1
ATOM 589 O O . GLU A 1 78 ? 88.387 -30.975 43.508 1.00 201.33 73 GLU 1 O 1
ATOM 595 N N . LEU A 1 79 ? 87.497 -30.813 45.544 1.00 223.42 74 LEU 1 N 1
ATOM 596 C CA . LEU A 1 79 ? 87.550 -29.359 45.391 1.00 226.82 74 LEU 1 CA 1
ATOM 597 C C . LEU A 1 79 ? 88.647 -28.686 46.236 1.00 227.70 74 LEU 1 C 1
ATOM 598 O O . LEU A 1 79 ? 89.293 -27.733 45.791 1.00 225.52 74 LEU 1 O 1
ATOM 603 N N . PRO A 1 80 ? 88.850 -29.121 47.492 1.00 275.41 75 PRO 1 N 1
ATOM 604 C CA . PRO A 1 80 ? 89.934 -28.457 48.233 1.00 276.91 75 PRO 1 CA 1
ATOM 605 C C . PRO A 1 80 ? 91.202 -28.902 47.506 1.00 278.61 75 PRO 1 C 1
ATOM 606 O O . PRO A 1 80 ? 91.154 -29.926 46.840 1.00 278.68 75 PRO 1 O 1
ATOM 610 N N . ALA A 1 81 ? 92.322 -28.190 47.614 1.00 189.17 76 ALA 1 N 1
ATOM 611 C CA . ALA A 1 81 ? 93.533 -28.647 46.903 1.00 189.69 76 ALA 1 CA 1
ATOM 612 C C . ALA A 1 81 ? 94.759 -27.882 47.360 1.00 190.42 76 ALA 1 C 1
ATOM 613 O O . ALA A 1 81 ? 95.023 -26.769 46.897 1.00 189.32 76 ALA 1 O 1
ATOM 615 N N . GLU A 1 82 ? 95.520 -28.485 48.259 1.00 235.42 77 GLU 1 N 1
ATOM 616 C CA . GLU A 1 82 ? 96.705 -27.835 48.781 1.00 236.40 77 GLU 1 CA 1
ATOM 617 C C . GLU A 1 82 ? 97.850 -27.866 47.766 1.00 236.53 77 GLU 1 C 1
ATOM 618 O O . GLU A 1 82 ? 98.551 -26.870 47.578 1.00 234.92 77 GLU 1 O 1
ATOM 624 N N . GLU A 1 83 ? 98.019 -29.002 47.097 1.00 299.84 78 GLU 1 N 1
ATOM 625 C CA . GLU A 1 83 ? 99.083 -29.150 46.110 1.00 299.84 78 GLU 1 CA 1
ATOM 626 C C . GLU A 1 83 ? 98.651 -28.594 44.752 1.00 299.84 78 GLU 1 C 1
ATOM 627 O O . GLU A 1 83 ? 99.458 -28.027 44.016 1.00 299.84 78 GLU 1 O 1
ATOM 633 N N . ARG A 1 84 ? 97.371 -28.755 44.434 1.00 236.00 79 ARG 1 N 1
ATOM 634 C CA . ARG A 1 84 ? 96.823 -28.301 43.158 1.00 235.76 79 ARG 1 CA 1
ATOM 635 C C . ARG A 1 84 ? 96.711 -26.781 43.038 1.00 235.75 79 ARG 1 C 1
ATOM 636 O O . ARG A 1 84 ? 96.797 -26.233 41.938 1.00 236.00 79 ARG 1 O 1
ATOM 644 N N . GLU A 1 85 ? 96.506 -26.104 44.164 1.00 255.15 80 GLU 1 N 1
ATOM 645 C CA . GLU A 1 85 ? 96.398 -24.649 44.164 1.00 253.66 80 GLU 1 CA 1
ATOM 646 C C . GLU A 1 85 ? 97.792 -24.042 44.266 1.00 252.95 80 GLU 1 C 1
ATOM 647 O O . GLU A 1 85 ? 97.951 -22.837 44.462 1.00 252.39 80 GLU 1 O 1
ATOM 653 N N . ALA A 1 86 ? 98.799 -24.901 44.152 1.00 251.56 81 ALA 1 N 1
ATOM 654 C CA . ALA A 1 86 ? 100.192 -24.474 44.180 1.00 250.09 81 ALA 1 CA 1
ATOM 655 C C . ALA A 1 86 ? 100.585 -24.452 42.712 1.00 248.58 81 ALA 1 C 1
ATOM 656 O O . ALA A 1 86 ? 101.620 -23.903 42.331 1.00 245.78 81 ALA 1 O 1
ATOM 658 N N . LEU A 1 87 ? 99.728 -25.062 41.897 1.00 258.37 82 LEU 1 N 1
ATOM 659 C CA . LEU A 1 87 ? 99.932 -25.139 40.459 1.00 258.62 82 LEU 1 CA 1
ATOM 660 C C . LEU A 1 87 ? 98.964 -24.229 39.691 1.00 257.77 82 LEU 1 C 1
ATOM 661 O O . LEU A 1 87 ? 99.277 -23.799 38.580 1.00 258.86 82 LEU 1 O 1
ATOM 666 N N . LYS A 1 88 ? 97.800 -23.929 40.271 1.00 209.48 83 LYS 1 N 1
ATOM 667 C CA . LYS A 1 88 ? 96.835 -23.060 39.591 1.00 205.62 83 LYS 1 CA 1
ATOM 668 C C . LYS A 1 88 ? 97.267 -21.587 39.566 1.00 208.89 83 LYS 1 C 1
ATOM 669 O O . LYS A 1 88 ? 96.905 -20.848 38.644 1.00 203.80 83 LYS 1 O 1
ATOM 675 N N . PRO A 1 89 ? 98.018 -21.131 40.591 1.00 286.02 84 PRO 1 N 1
ATOM 676 C CA . PRO A 1 89 ? 98.455 -19.731 40.575 1.00 289.40 84 PRO 1 CA 1
ATOM 677 C C . PRO A 1 89 ? 99.623 -19.598 39.595 1.00 291.37 84 PRO 1 C 1
ATOM 678 O O . PRO A 1 89 ? 100.206 -18.526 39.447 1.00 291.14 84 PRO 1 O 1
ATOM 682 N N . GLU A 1 90 ? 99.952 -20.718 38.949 1.00 257.26 85 GLU 1 N 1
ATOM 683 C CA . GLU A 1 90 ? 101.011 -20.804 37.941 1.00 257.26 85 GLU 1 CA 1
ATOM 684 C C . GLU A 1 90 ? 100.300 -20.881 36.582 1.00 257.26 85 GLU 1 C 1
ATOM 685 O O . GLU A 1 90 ? 100.932 -20.784 35.525 1.00 257.26 85 GLU 1 O 1
ATOM 691 N N . LEU A 1 91 ? 98.977 -21.055 36.639 1.00 288.66 86 LEU 1 N 1
ATOM 692 C CA . LEU A 1 91 ? 98.114 -21.154 35.456 1.00 288.66 86 LEU 1 CA 1
ATOM 693 C C . LEU A 1 91 ? 97.598 -19.786 35.030 1.00 288.66 86 LEU 1 C 1
ATOM 694 O O . LEU A 1 91 ? 97.295 -19.563 33.858 1.00 288.66 86 LEU 1 O 1
ATOM 699 N N . GLU A 1 92 ? 97.465 -18.882 35.993 1.00 210.34 87 GLU 1 N 1
ATOM 700 C CA . GLU A 1 92 ? 96.995 -17.539 35.704 1.00 209.50 87 GLU 1 CA 1
ATOM 701 C C . GLU A 1 92 ? 98.212 -16.757 35.251 1.00 208.91 87 GLU 1 C 1
ATOM 702 O O . GLU A 1 92 ? 98.094 -15.732 34.583 1.00 209.35 87 GLU 1 O 1
ATOM 708 N N . GLU A 1 93 ? 99.385 -17.260 35.627 1.00 203.34 88 GLU 1 N 1
ATOM 709 C CA . GLU A 1 93 ? 100.648 -16.654 35.224 1.00 202.17 88 GLU 1 CA 1
ATOM 710 C C . GLU A 1 93 ? 100.839 -17.208 33.819 1.00 202.00 88 GLU 1 C 1
ATOM 711 O O . GLU A 1 93 ? 101.701 -16.752 33.071 1.00 200.78 88 GLU 1 O 1
ATOM 717 N N . ALA A 1 94 ? 100.018 -18.207 33.486 1.00 226.55 89 ALA 1 N 1
ATOM 718 C CA . ALA A 1 94 ? 100.056 -18.876 32.188 1.00 227.18 89 ALA 1 CA 1
ATOM 719 C C . ALA A 1 94 ? 98.914 -18.436 31.268 1.00 225.85 89 ALA 1 C 1
ATOM 720 O O . ALA A 1 94 ? 99.147 -18.065 30.117 1.00 224.31 89 ALA 1 O 1
ATOM 722 N N . ALA A 1 95 ? 97.682 -18.491 31.769 1.00 144.89 90 ALA 1 N 1
ATOM 723 C CA . ALA A 1 95 ? 96.520 -18.086 30.981 1.00 141.02 90 ALA 1 CA 1
ATOM 724 C C . ALA A 1 95 ? 96.777 -16.681 30.433 1.00 137.96 90 ALA 1 C 1
ATOM 725 O O . ALA A 1 95 ? 96.519 -16.394 29.252 1.00 133.03 90 ALA 1 O 1
ATOM 727 N N . LYS A 1 96 ? 97.315 -15.831 31.315 1.00 111.75 91 LYS 1 N 1
ATOM 728 C CA . LYS A 1 96 ? 97.653 -14.433 31.031 1.00 112.57 91 LYS 1 CA 1
ATOM 729 C C . LYS A 1 96 ? 99.027 -14.294 30.407 1.00 111.52 91 LYS 1 C 1
ATOM 730 O O . LYS A 1 96 ? 99.418 -13.204 30.028 1.00 113.57 91 LYS 1 O 1
ATOM 736 N N . LYS A 1 97 ? 99.761 -15.400 30.324 1.00 191.20 92 LYS 1 N 1
ATOM 737 C CA . LYS A 1 97 ? 101.089 -15.407 29.713 1.00 189.81 92 LYS 1 CA 1
ATOM 738 C C . LYS A 1 97 ? 100.860 -15.812 28.262 1.00 187.71 92 LYS 1 C 1
ATOM 739 O O . LYS A 1 97 ? 101.709 -15.574 27.401 1.00 188.97 92 LYS 1 O 1
ATOM 745 N N . LEU A 1 98 ? 99.711 -16.442 28.006 1.00 154.44 93 LEU 1 N 1
ATOM 746 C CA . LEU A 1 98 ? 99.361 -16.870 26.657 1.00 148.51 93 LEU 1 CA 1
ATOM 747 C C . LEU A 1 98 ? 98.954 -15.649 25.863 1.00 149.97 93 LEU 1 C 1
ATOM 748 O O . LEU A 1 98 ? 99.549 -15.332 24.832 1.00 149.28 93 LEU 1 O 1
ATOM 753 N N . ASP A 1 99 ? 97.913 -14.978 26.341 1.00 141.37 94 ASP 1 N 1
ATOM 754 C CA . ASP A 1 99 ? 97.443 -13.774 25.683 1.00 140.39 94 ASP 1 CA 1
ATOM 755 C C . ASP A 1 99 ? 98.703 -12.976 25.423 1.00 141.08 94 ASP 1 C 1
ATOM 756 O O . ASP A 1 99 ? 99.060 -12.718 24.274 1.00 141.23 94 ASP 1 O 1
ATOM 761 N N . GLU A 1 100 ? 99.384 -12.621 26.510 1.00 131.82 95 GLU 1 N 1
ATOM 762 C CA . GLU A 1 100 ? 100.627 -11.875 26.427 1.00 137.31 95 GLU 1 CA 1
ATOM 763 C C . GLU A 1 100 ? 101.424 -12.333 25.227 1.00 138.29 95 GLU 1 C 1
ATOM 764 O O . GLU A 1 100 ? 101.598 -11.580 24.277 1.00 142.89 95 GLU 1 O 1
ATOM 770 N N . LEU A 1 101 ? 101.896 -13.575 25.269 1.00 147.32 96 LEU 1 N 1
ATOM 771 C CA . LEU A 1 101 ? 102.684 -14.123 24.175 1.00 142.46 96 LEU 1 CA 1
ATOM 772 C C . LEU A 1 101 ? 102.141 -13.650 22.844 1.00 134.34 96 LEU 1 C 1
ATOM 773 O O . LEU A 1 101 ? 102.797 -12.887 22.146 1.00 136.18 96 LEU 1 O 1
ATOM 778 N N . TYR A 1 102 ? 100.933 -14.097 22.513 1.00 115.43 97 TYR 1 N 1
ATOM 779 C CA . TYR A 1 102 ? 100.277 -13.743 21.259 1.00 103.09 97 TYR 1 CA 1
ATOM 780 C C . TYR A 1 102 ? 100.271 -12.242 20.967 1.00 100.86 97 TYR 1 C 1
ATOM 781 O O . TYR A 1 102 ? 100.721 -11.784 19.905 1.00 98.48 97 TYR 1 O 1
ATOM 790 N N . HIS A 1 103 ? 99.741 -11.476 21.913 1.00 109.34 98 HIS 1 N 1
ATOM 791 C CA . HIS A 1 103 ? 99.684 -10.037 21.756 1.00 102.89 98 HIS 1 CA 1
ATOM 792 C C . HIS A 1 103 ? 101.125 -9.494 21.737 1.00 100.89 98 HIS 1 C 1
ATOM 793 O O . HIS A 1 103 ? 101.405 -8.459 21.136 1.00 104.50 98 HIS 1 O 1
ATOM 800 N N . GLN A 1 104 ? 102.050 -10.218 22.361 1.00 97.54 99 GLN 1 N 1
ATOM 801 C CA . GLN A 1 104 ? 103.453 -9.793 22.395 1.00 93.28 99 GLN 1 CA 1
ATOM 802 C C . GLN A 1 104 ? 104.115 -10.017 21.069 1.00 83.76 99 GLN 1 C 1
ATOM 803 O O . GLN A 1 104 ? 104.988 -9.252 20.664 1.00 84.45 99 GLN 1 O 1
ATOM 809 N N . THR A 1 105 ? 103.700 -11.078 20.395 1.00 68.36 100 THR 1 N 1
ATOM 810 C CA . THR A 1 105 ? 104.287 -11.402 19.120 1.00 69.64 100 THR 1 CA 1
ATOM 811 C C . THR A 1 105 ? 103.649 -10.535 18.040 1.00 72.54 100 THR 1 C 1
ATOM 812 O O . THR A 1 105 ? 104.296 -10.212 17.041 1.00 70.63 100 THR 1 O 1
ATOM 816 N N . LEU A 1 106 ? 102.404 -10.112 18.260 1.00 82.04 101 LEU 1 N 1
ATOM 817 C CA . LEU A 1 106 ? 101.718 -9.251 17.292 1.00 83.14 101 LEU 1 CA 1
ATOM 818 C C . LEU A 1 106 ? 102.287 -7.830 17.267 1.00 83.56 101 LEU 1 C 1
ATOM 819 O O . LEU A 1 106 ? 102.146 -7.091 16.275 1.00 79.82 101 LEU 1 O 1
ATOM 824 N N . LEU A 1 107 ? 102.943 -7.477 18.371 1.00 72.88 102 LEU 1 N 1
ATOM 825 C CA . LEU A 1 107 ? 103.540 -6.161 18.558 1.00 77.71 102 LEU 1 CA 1
ATOM 826 C C . LEU A 1 107 ? 105.034 -6.002 18.302 1.00 82.72 102 LEU 1 C 1
ATOM 827 O O . LEU A 1 107 ? 105.587 -4.930 18.504 1.00 80.01 102 LEU 1 O 1
ATOM 832 N N . ASN A 1 108 ? 105.719 -7.030 17.851 1.00 113.74 103 ASN 1 N 1
ATOM 833 C CA . ASN A 1 108 ? 107.130 -6.811 17.617 1.00 121.45 103 ASN 1 CA 1
ATOM 834 C C . ASN A 1 108 ? 107.424 -6.522 16.139 1.00 116.59 103 ASN 1 C 1
ATOM 835 O O . ASN A 1 108 ? 107.491 -7.445 15.332 1.00 125.82 103 ASN 1 O 1
ATOM 840 N N . PHE A 1 109 ? 107.592 -5.258 15.742 1.00 89.63 104 PHE 1 N 1
ATOM 841 C CA . PHE A 1 109 ? 107.929 -5.116 14.332 1.00 80.48 104 PHE 1 CA 1
ATOM 842 C C . PHE A 1 109 ? 109.433 -4.756 14.136 1.00 77.83 104 PHE 1 C 1
ATOM 843 O O . PHE A 1 109 ? 110.246 -5.697 13.896 1.00 71.87 104 PHE 1 O 1
ATOM 851 N N . PRO A 1 110 ? 109.915 -3.515 14.314 1.00 101.03 105 PRO 1 N 1
ATOM 852 C CA . PRO A 1 110 ? 110.078 -2.100 14.617 1.00 103.62 105 PRO 1 CA 1
ATOM 853 C C . PRO A 1 110 ? 109.368 -1.433 15.709 1.00 105.40 105 PRO 1 C 1
ATOM 854 O O . PRO A 1 110 ? 108.553 -2.025 16.395 1.00 114.24 105 PRO 1 O 1
ATOM 858 N N . HIS A 1 111 ? 109.739 -0.164 15.818 1.00 73.46 106 HIS 1 N 1
ATOM 859 C CA . HIS A 1 111 ? 109.297 0.798 16.821 1.00 77.50 106 HIS 1 CA 1
ATOM 860 C C . HIS A 1 111 ? 107.942 0.698 17.526 1.00 76.84 106 HIS 1 C 1
ATOM 861 O O . HIS A 1 111 ? 107.502 1.665 18.154 1.00 76.00 106 HIS 1 O 1
ATOM 868 N N . ALA A 1 112 ? 107.298 -0.457 17.401 1.00 77.28 107 ALA 1 N 1
ATOM 869 C CA . ALA A 1 112 ? 106.027 -0.757 18.012 1.00 71.71 107 ALA 1 CA 1
ATOM 870 C C . ALA A 1 112 ? 105.956 -0.198 19.434 1.00 74.46 107 ALA 1 C 1
ATOM 871 O O . ALA A 1 112 ? 104.898 0.219 19.918 1.00 73.77 107 ALA 1 O 1
ATOM 873 N N . GLU A 1 113 ? 107.101 -0.208 20.092 1.00 78.84 108 GLU 1 N 1
ATOM 874 C CA . GLU A 1 113 ? 107.267 0.272 21.453 1.00 81.49 108 GLU 1 CA 1
ATOM 875 C C . GLU A 1 113 ? 107.160 1.807 21.605 1.00 78.79 108 GLU 1 C 1
ATOM 876 O O . GLU A 1 113 ? 106.688 2.334 22.628 1.00 78.93 108 GLU 1 O 1
ATOM 882 N N . LYS A 1 114 ? 107.617 2.523 20.586 1.00 76.71 109 LYS 1 N 1
ATOM 883 C CA . LYS A 1 114 ? 107.629 3.981 20.623 1.00 80.58 109 LYS 1 CA 1
ATOM 884 C C . LYS A 1 114 ? 106.296 4.713 20.678 1.00 77.37 109 LYS 1 C 1
ATOM 885 O O . LYS A 1 114 ? 105.251 4.189 20.293 1.00 80.46 109 LYS 1 O 1
ATOM 891 N N . ASN A 1 115 ? 106.343 5.943 21.164 1.00 79.80 110 ASN 1 N 1
ATOM 892 C CA . ASN A 1 115 ? 105.148 6.747 21.219 1.00 73.81 110 ASN 1 CA 1
ATOM 893 C C . ASN A 1 115 ? 104.716 7.014 19.806 1.00 72.42 110 ASN 1 C 1
ATOM 894 O O . ASN A 1 115 ? 105.472 6.764 18.867 1.00 77.02 110 ASN 1 O 1
ATOM 899 N N . ALA A 1 116 ? 103.497 7.515 19.649 1.00 70.21 111 ALA 1 N 1
ATOM 900 C CA . ALA A 1 116 ? 102.956 7.713 18.327 1.00 59.93 111 ALA 1 CA 1
ATOM 901 C C . ALA A 1 116 ? 102.565 9.130 17.938 1.00 62.23 111 ALA 1 C 1
ATOM 902 O O . ALA A 1 116 ? 102.110 9.943 18.774 1.00 65.19 111 ALA 1 O 1
ATOM 904 N N . ILE A 1 117 ? 102.790 9.423 16.654 1.00 60.87 112 ILE 1 N 1
ATOM 905 C CA . ILE A 1 117 ? 102.442 10.709 16.039 1.00 62.49 112 ILE 1 CA 1
ATOM 906 C C . ILE A 1 117 ? 101.351 10.351 15.035 1.00 62.76 112 ILE 1 C 1
ATOM 907 O O . ILE A 1 117 ? 101.622 9.730 13.991 1.00 62.73 112 ILE 1 O 1
ATOM 912 N N . LEU A 1 118 ? 100.117 10.702 15.401 1.00 63.53 113 LEU 1 N 1
ATOM 913 C CA . LEU A 1 118 ? 98.916 10.429 14.611 1.00 58.34 113 LEU 1 CA 1
ATOM 914 C C . LEU A 1 118 ? 98.387 11.744 14.030 1.00 63.13 113 LEU 1 C 1
ATOM 915 O O . LEU A 1 118 ? 98.275 12.767 14.751 1.00 57.41 113 LEU 1 O 1
ATOM 920 N N . THR A 1 119 ? 98.095 11.722 12.721 1.00 62.09 114 THR 1 N 1
ATOM 921 C CA . THR A 1 119 ? 97.626 12.933 12.025 1.00 64.42 114 THR 1 CA 1
ATOM 922 C C . THR A 1 119 ? 96.334 12.687 11.247 1.00 66.65 114 THR 1 C 1
ATOM 923 O O . THR A 1 119 ? 96.211 11.688 10.537 1.00 71.57 114 THR 1 O 1
ATOM 927 N N . ILE A 1 120 ? 95.406 13.634 11.326 1.00 52.17 115 ILE 1 N 1
ATOM 928 C CA . ILE A 1 120 ? 94.098 13.544 10.666 1.00 52.04 115 ILE 1 CA 1
ATOM 929 C C . ILE A 1 120 ? 93.796 14.738 9.785 1.00 52.30 115 ILE 1 C 1
ATOM 930 O O . ILE A 1 120 ? 93.963 15.880 10.193 1.00 56.70 115 ILE 1 O 1
ATOM 935 N N . GLN A 1 121 ? 93.353 14.484 8.562 1.00 62.87 116 GLN 1 N 1
ATOM 936 C CA . GLN A 1 121 ? 92.986 15.576 7.671 1.00 61.08 116 GLN 1 CA 1
ATOM 937 C C . GLN A 1 121 ? 91.720 15.170 6.978 1.00 60.97 116 GLN 1 C 1
ATOM 938 O O . GLN A 1 121 ? 91.570 14.012 6.635 1.00 66.16 116 GLN 1 O 1
ATOM 944 N N . PRO A 1 122 ? 90.763 16.085 6.821 1.00 59.73 117 PRO 1 N 1
ATOM 945 C CA . PRO A 1 122 ? 89.547 15.638 6.119 1.00 57.09 117 PRO 1 CA 1
ATOM 946 C C . PRO A 1 122 ? 89.834 15.286 4.639 1.00 59.89 117 PRO 1 C 1
ATOM 947 O O . PRO A 1 122 ? 90.882 15.601 4.107 1.00 58.97 117 PRO 1 O 1
ATOM 951 N N . GLY A 1 123 ? 88.910 14.589 4.003 1.00 64.40 118 GLY 1 N 1
ATOM 952 C CA . GLY A 1 123 ? 89.068 14.212 2.614 1.00 61.40 118 GLY 1 CA 1
ATOM 953 C C . GLY A 1 123 ? 87.853 14.823 1.960 1.00 67.99 118 GLY 1 C 1
ATOM 954 O O . GLY A 1 123 ? 87.496 15.963 2.269 1.00 74.09 118 GLY 1 O 1
ATOM 955 N N . ALA A 1 124 ? 87.183 14.086 1.086 1.00 66.49 119 ALA 1 N 1
ATOM 956 C CA . ALA A 1 124 ? 85.992 14.640 0.449 1.00 66.58 119 ALA 1 CA 1
ATOM 957 C C . ALA A 1 124 ? 84.747 14.590 1.337 1.00 70.09 119 ALA 1 C 1
ATOM 958 O O . ALA A 1 124 ? 84.665 13.767 2.247 1.00 77.07 119 ALA 1 O 1
ATOM 960 N N . GLY A 1 125 ? 83.771 15.456 1.052 1.00 74.34 120 GLY 1 N 1
ATOM 961 C CA . GLY A 1 125 ? 82.545 15.500 1.838 1.00 75.33 120 GLY 1 CA 1
ATOM 962 C C . GLY A 1 125 ? 82.174 16.896 2.323 1.00 78.59 120 GLY 1 C 1
ATOM 963 O O . GLY A 1 125 ? 81.046 17.120 2.804 1.00 80.67 120 GLY 1 O 1
ATOM 964 N N . GLY A 1 126 ? 83.128 17.828 2.221 1.00 61.46 121 GLY 1 N 1
ATOM 965 C CA . GLY A 1 126 ? 82.873 19.211 2.605 1.00 54.00 121 GLY 1 CA 1
ATOM 966 C C . GLY A 1 126 ? 82.773 19.453 4.094 1.00 57.07 121 GLY 1 C 1
ATOM 967 O O . GLY A 1 126 ? 83.631 19.006 4.832 1.00 65.02 121 GLY 1 O 1
ATOM 968 N N . THR A 1 127 ? 81.744 20.139 4.568 1.00 73.29 122 THR 1 N 1
ATOM 969 C CA . THR A 1 127 ? 81.683 20.374 6.000 1.00 79.09 122 THR 1 CA 1
ATOM 970 C C . THR A 1 127 ? 81.557 19.052 6.740 1.00 83.24 122 THR 1 C 1
ATOM 971 O O . THR A 1 127 ? 82.099 18.903 7.853 1.00 81.26 122 THR 1 O 1
ATOM 975 N N . GLU A 1 128 ? 80.834 18.104 6.124 1.00 75.06 123 GLU 1 N 1
ATOM 976 C CA . GLU A 1 128 ? 80.644 16.784 6.714 1.00 72.35 123 GLU 1 CA 1
ATOM 977 C C . GLU A 1 128 ? 82.004 16.161 7.012 1.00 73.84 123 GLU 1 C 1
ATOM 978 O O . GLU A 1 128 ? 82.198 15.555 8.079 1.00 72.46 123 GLU 1 O 1
ATOM 984 N N . ALA A 1 129 ? 82.955 16.312 6.089 1.00 64.00 124 ALA 1 N 1
ATOM 985 C CA . ALA A 1 129 ? 84.275 15.739 6.333 1.00 64.33 124 ALA 1 CA 1
ATOM 986 C C . ALA A 1 129 ? 85.089 16.373 7.493 1.00 58.94 124 ALA 1 C 1
ATOM 987 O O . ALA A 1 129 ? 85.954 15.726 8.095 1.00 55.72 124 ALA 1 O 1
ATOM 989 N N . CYS A 1 130 ? 84.825 17.626 7.813 1.00 52.14 125 CYS 1 N 1
ATOM 990 C CA . CYS A 1 130 ? 85.575 18.275 8.880 1.00 61.89 125 CYS 1 CA 1
ATOM 991 C C . CYS A 1 130 ? 85.044 17.783 10.220 1.00 59.02 125 CYS 1 C 1
ATOM 992 O O . CYS A 1 130 ? 85.804 17.576 11.171 1.00 57.77 125 CYS 1 O 1
ATOM 995 N N . ASP A 1 131 ? 83.733 17.604 10.278 1.00 65.63 126 ASP 1 N 1
ATOM 996 C CA . ASP A 1 131 ? 83.083 17.117 11.480 1.00 67.37 126 ASP 1 CA 1
ATOM 997 C C . ASP A 1 131 ? 83.597 15.689 11.731 1.00 66.56 126 ASP 1 C 1
ATOM 998 O O . ASP A 1 131 ? 83.992 15.339 12.855 1.00 65.12 126 ASP 1 O 1
ATOM 1003 N N . TRP A 1 132 ? 83.618 14.884 10.667 1.00 58.60 127 TRP 1 N 1
ATOM 1004 C CA . TRP A 1 132 ? 84.094 13.500 10.729 1.00 53.60 127 TRP 1 CA 1
ATOM 1005 C C . TRP A 1 132 ? 85.542 13.420 11.236 1.00 53.89 127 TRP 1 C 1
ATOM 1006 O O . TRP A 1 132 ? 85.900 12.543 12.018 1.00 56.12 127 TRP 1 O 1
ATOM 1017 N N . ALA A 1 133 ? 86.389 14.319 10.764 1.00 53.86 128 ALA 1 N 1
ATOM 1018 C CA . ALA A 1 133 ? 87.771 14.347 11.188 1.00 55.37 128 ALA 1 CA 1
ATOM 1019 C C . ALA A 1 133 ? 87.852 14.631 12.740 1.00 57.96 128 ALA 1 C 1
ATOM 1020 O O . ALA A 1 133 ? 88.640 14.014 13.501 1.00 50.57 128 ALA 1 O 1
ATOM 1022 N N . GLU A 1 134 ? 87.027 15.557 13.209 1.00 62.05 129 GLU 1 N 1
ATOM 1023 C CA . GLU A 1 134 ? 87.010 15.868 14.620 1.00 66.41 129 GLU 1 CA 1
ATOM 1024 C C . GLU A 1 134 ? 86.517 14.627 15.395 1.00 68.05 129 GLU 1 C 1
ATOM 1025 O O . GLU A 1 134 ? 86.941 14.361 16.531 1.00 68.20 129 GLU 1 O 1
ATOM 1031 N N . MET A 1 135 ? 85.635 13.861 14.753 1.00 53.62 130 MET 1 N 1
ATOM 1032 C CA . MET A 1 135 ? 85.088 12.671 15.353 1.00 48.80 130 MET 1 CA 1
ATOM 1033 C C . MET A 1 135 ? 86.132 11.613 15.571 1.00 50.69 130 MET 1 C 1
ATOM 1034 O O . MET A 1 135 ? 86.203 10.978 16.647 1.00 53.57 130 MET 1 O 1
ATOM 1039 N N . LEU A 1 136 ? 86.943 11.407 14.546 1.00 55.96 131 LEU 1 N 1
ATOM 1040 C CA . LEU A 1 136 ? 88.016 10.445 14.630 1.00 53.22 131 LEU 1 CA 1
ATOM 1041 C C . LEU A 1 136 ? 88.998 10.928 15.726 1.00 53.47 131 LEU 1 C 1
ATOM 1042 O O . LEU A 1 136 ? 89.504 10.103 16.495 1.00 56.06 131 LEU 1 O 1
ATOM 1047 N N . LEU A 1 137 ? 89.256 12.250 15.786 1.00 47.59 132 LEU 1 N 1
ATOM 1048 C CA . LEU A 1 137 ? 90.166 12.860 16.778 1.00 49.24 132 LEU 1 CA 1
ATOM 1049 C C . LEU A 1 137 ? 89.685 12.549 18.196 1.00 55.14 132 LEU 1 C 1
ATOM 1050 O O . LEU A 1 137 ? 90.464 12.220 19.070 1.00 50.41 132 LEU 1 O 1
ATOM 1055 N N . ARG A 1 138 ? 88.387 12.698 18.410 1.00 57.76 133 ARG 1 N 1
ATOM 1056 C CA . ARG A 1 138 ? 87.762 12.415 19.685 1.00 55.95 133 ARG 1 CA 1
ATOM 1057 C C . ARG A 1 138 ? 87.893 10.885 19.933 1.00 60.42 133 ARG 1 C 1
ATOM 1058 O O . ARG A 1 138 ? 88.160 10.410 21.069 1.00 57.87 133 ARG 1 O 1
ATOM 1066 N N . MET A 1 139 ? 87.726 10.102 18.865 1.00 56.13 134 MET 1 N 1
ATOM 1067 C CA . MET A 1 139 ? 87.826 8.679 19.024 1.00 53.19 134 MET 1 CA 1
ATOM 1068 C C . MET A 1 139 ? 89.195 8.301 19.510 1.00 57.48 134 MET 1 C 1
ATOM 1069 O O . MET A 1 139 ? 89.331 7.598 20.509 1.00 63.68 134 MET 1 O 1
ATOM 1074 N N . TYR A 1 140 ? 90.225 8.755 18.818 1.00 55.21 135 TYR 1 N 1
ATOM 1075 C CA . TYR A 1 140 ? 91.588 8.420 19.231 1.00 54.78 135 TYR 1 CA 1
ATOM 1076 C C . TYR A 1 140 ? 91.975 9.077 20.564 1.00 58.45 135 TYR 1 C 1
ATOM 1077 O O . TYR A 1 140 ? 92.784 8.563 21.317 1.00 56.64 135 TYR 1 O 1
ATOM 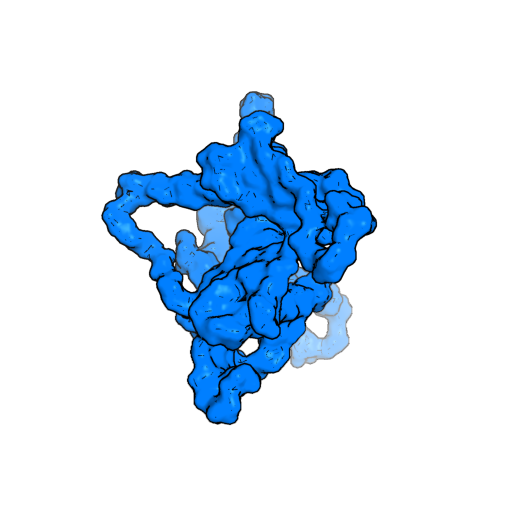1086 N N . THR A 1 141 ? 91.388 10.221 20.867 1.00 59.69 136 THR 1 N 1
ATOM 1087 C CA . THR A 1 141 ? 91.726 10.875 22.112 1.00 59.76 136 THR 1 CA 1
ATOM 1088 C C . THR A 1 141 ? 91.093 10.054 23.220 1.00 60.63 136 THR 1 C 1
ATOM 1089 O O . THR A 1 141 ? 91.728 9.779 24.217 1.00 64.86 136 THR 1 O 1
ATOM 1093 N N . ARG A 1 142 ? 89.840 9.644 23.034 1.00 64.99 137 ARG 1 N 1
ATOM 1094 C CA . ARG A 1 142 ? 89.190 8.808 24.046 1.00 63.24 137 ARG 1 CA 1
ATOM 1095 C C . ARG A 1 142 ? 89.938 7.479 24.130 1.00 66.06 137 ARG 1 C 1
ATOM 1096 O O . ARG A 1 142 ? 90.034 6.879 25.207 1.00 67.78 137 ARG 1 O 1
ATOM 1104 N N . PHE A 1 143 ? 90.453 7.008 22.998 1.00 64.37 138 PHE 1 N 1
ATOM 1105 C CA . PHE A 1 143 ? 91.169 5.735 22.989 1.00 63.04 138 PHE 1 CA 1
ATOM 1106 C C . PHE A 1 143 ? 92.381 5.821 23.895 1.00 67.12 138 PHE 1 C 1
ATOM 1107 O O . PHE A 1 143 ? 92.634 4.936 24.710 1.00 65.00 138 PHE 1 O 1
ATOM 1115 N N . ALA A 1 144 ? 93.135 6.895 23.735 1.00 67.74 139 ALA 1 N 1
ATOM 1116 C CA . ALA A 1 144 ? 94.327 7.109 24.538 1.00 69.28 139 ALA 1 CA 1
ATOM 1117 C C . ALA A 1 144 ? 93.909 7.190 26.011 1.00 68.77 139 ALA 1 C 1
ATOM 1118 O O . ALA A 1 144 ? 94.454 6.517 26.875 1.00 62.87 139 ALA 1 O 1
ATOM 1120 N N . GLU A 1 145 ? 92.922 8.031 26.254 1.00 74.32 140 GLU 1 N 1
ATOM 1121 C CA . GLU A 1 145 ? 92.333 8.267 27.560 1.00 80.64 140 GLU 1 CA 1
ATOM 1122 C C . GLU A 1 145 ? 92.196 6.940 28.311 1.00 80.54 140 GLU 1 C 1
ATOM 1123 O O . GLU A 1 145 ? 92.814 6.743 29.351 1.00 84.68 140 GLU 1 O 1
ATOM 1129 N N . ARG A 1 146 ? 91.394 6.032 27.761 1.00 68.48 141 ARG 1 N 1
ATOM 1130 C CA . ARG A 1 146 ? 91.138 4.741 28.375 1.00 66.34 141 ARG 1 CA 1
ATOM 1131 C C . ARG A 1 146 ? 92.276 3.731 28.324 1.00 65.61 141 ARG 1 C 1
ATOM 1132 O O . ARG A 1 146 ? 92.135 2.572 28.729 1.00 62.02 141 ARG 1 O 1
ATOM 1140 N N . GLN A 1 147 ? 93.434 4.165 27.877 1.00 79.57 142 GLN 1 N 1
ATOM 1141 C CA . GLN A 1 147 ? 94.531 3.224 27.803 1.00 82.73 142 GLN 1 CA 1
ATOM 1142 C C . GLN A 1 147 ? 95.690 3.660 28.703 1.00 83.70 142 GLN 1 C 1
ATOM 1143 O O . GLN A 1 147 ? 96.684 2.956 28.861 1.00 83.55 142 GLN 1 O 1
ATOM 1149 N N . GLY A 1 148 ? 95.533 4.827 29.309 1.00 84.72 143 GLY 1 N 1
ATOM 1150 C CA . GLY A 1 148 ? 96.572 5.356 30.160 1.00 84.48 143 GLY 1 CA 1
ATOM 1151 C C . GLY A 1 148 ? 97.697 5.964 29.346 1.00 85.47 143 GLY 1 C 1
ATOM 1152 O O . GLY A 1 148 ? 98.867 5.772 29.654 1.00 84.55 143 GLY 1 O 1
ATOM 1153 N N . PHE A 1 149 ? 97.350 6.683 28.288 1.00 82.16 144 PHE 1 N 1
ATOM 1154 C CA . PHE A 1 149 ? 98.359 7.325 27.462 1.00 76.91 144 PHE 1 CA 1
ATOM 1155 C C . PHE A 1 149 ? 98.100 8.812 27.562 1.00 73.93 144 PHE 1 C 1
ATOM 1156 O O . PHE A 1 149 ? 96.974 9.238 27.783 1.00 68.82 144 PHE 1 O 1
ATOM 1164 N N . GLN A 1 150 ? 99.154 9.598 27.398 1.00 73.90 145 GLN 1 N 1
ATOM 1165 C CA . GLN A 1 150 ? 99.053 11.047 27.458 1.00 76.43 145 GLN 1 CA 1
ATOM 1166 C C . GLN A 1 150 ? 98.974 11.575 26.033 1.00 69.55 145 GLN 1 C 1
ATOM 1167 O O . GLN A 1 150 ? 99.654 11.096 25.114 1.00 66.19 145 GLN 1 O 1
ATOM 1173 N N . VAL A 1 151 ? 98.134 12.573 25.863 1.00 67.35 146 VAL 1 N 1
ATOM 1174 C CA . VAL A 1 151 ? 97.940 13.142 24.560 1.00 67.59 146 VAL 1 CA 1
ATOM 1175 C C . VAL A 1 151 ? 98.400 14.602 24.555 1.00 72.10 146 VAL 1 C 1
ATOM 1176 O O . VAL A 1 151 ? 98.021 15.394 25.426 1.00 71.31 146 VAL 1 O 1
ATOM 1180 N N . GLU A 1 152 ? 99.215 14.933 23.550 1.00 78.46 147 GLU 1 N 1
ATOM 1181 C CA . GLU A 1 152 ? 99.749 16.273 23.347 1.00 76.98 147 GLU 1 CA 1
ATOM 1182 C C . GLU A 1 152 ? 99.242 16.777 22.006 1.00 74.63 147 GLU 1 C 1
ATOM 1183 O O . GLU A 1 152 ? 99.687 16.323 20.958 1.00 78.05 147 GLU 1 O 1
ATOM 1189 N N . VAL A 1 153 ? 98.294 17.696 22.013 1.00 71.92 148 VAL 1 N 1
ATOM 1190 C CA . VAL A 1 153 ? 97.813 18.196 20.741 1.00 69.36 148 VAL 1 CA 1
ATOM 1191 C C . VAL A 1 153 ? 98.893 19.056 20.113 1.00 71.88 148 VAL 1 C 1
ATOM 1192 O O . VAL A 1 153 ? 99.038 20.229 20.451 1.00 78.77 148 VAL 1 O 1
ATOM 1196 N N . VAL A 1 154 ? 99.653 18.479 19.198 1.00 68.14 149 VAL 1 N 1
ATOM 1197 C CA . VAL A 1 154 ? 100.703 19.239 18.557 1.00 68.74 149 VAL 1 CA 1
ATOM 1198 C C . VAL A 1 154 ? 100.113 20.423 17.831 1.00 68.73 149 VAL 1 C 1
ATOM 1199 O O . VAL A 1 154 ? 100.601 21.532 17.934 1.00 72.40 149 VAL 1 O 1
ATOM 1203 N N . ASP A 1 155 ? 99.032 20.209 17.112 1.00 70.98 150 ASP 1 N 1
ATOM 1204 C CA . ASP A 1 155 ? 98.452 21.318 16.368 1.00 75.19 150 ASP 1 CA 1
ATOM 1205 C C . ASP A 1 155 ? 97.013 20.966 16.040 1.00 76.74 150 ASP 1 C 1
ATOM 1206 O O . ASP A 1 155 ? 96.672 19.809 15.946 1.00 73.65 150 ASP 1 O 1
ATOM 1211 N N . LEU A 1 156 ? 96.177 21.968 15.835 1.00 92.59 151 LEU 1 N 1
ATOM 1212 C CA . LEU A 1 156 ? 94.787 21.708 15.545 1.00 91.27 151 LEU 1 CA 1
ATOM 1213 C C . LEU A 1 156 ? 94.187 22.845 14.726 1.00 90.78 151 LEU 1 C 1
ATOM 1214 O O . LEU A 1 156 ? 93.867 23.886 15.283 1.00 97.13 151 LEU 1 O 1
ATOM 1219 N N . THR A 1 157 ? 94.040 22.662 13.414 1.00 81.92 152 THR 1 N 1
ATOM 1220 C CA . THR A 1 157 ? 93.439 23.707 12.561 1.00 78.72 152 THR 1 CA 1
ATOM 1221 C C . THR A 1 157 ? 91.930 23.528 12.397 1.00 79.78 152 THR 1 C 1
ATOM 1222 O O . THR A 1 157 ? 91.489 22.561 11.775 1.00 85.00 152 THR 1 O 1
ATOM 1226 N N . PRO A 1 158 ? 91.119 24.459 12.923 1.00 81.20 153 PRO 1 N 1
ATOM 1227 C CA . PRO A 1 158 ? 89.662 24.341 12.792 1.00 82.06 153 PRO 1 CA 1
ATOM 1228 C C . PRO A 1 158 ? 89.222 24.547 11.355 1.00 81.82 153 PRO 1 C 1
ATOM 1229 O O . PRO A 1 158 ? 89.933 25.185 10.579 1.00 84.08 153 PRO 1 O 1
ATOM 1233 N N . GLY A 1 159 ? 88.043 24.019 11.027 1.00 75.92 154 GLY 1 N 1
ATOM 1234 C CA . GLY A 1 159 ? 87.511 24.099 9.674 1.00 76.54 154 GLY 1 CA 1
ATOM 1235 C C . GLY A 1 159 ? 86.749 25.366 9.354 1.00 82.79 154 GLY 1 C 1
ATOM 1236 O O . GLY A 1 159 ? 86.258 26.050 10.271 1.00 77.71 154 GLY 1 O 1
ATOM 1237 N N . PRO A 1 160 ? 86.622 25.711 8.056 1.00 90.63 155 PRO 1 N 1
ATOM 1238 C CA . PRO A 1 160 ? 85.896 26.934 7.699 1.00 91.31 155 PRO 1 CA 1
ATOM 1239 C C . PRO A 1 160 ? 84.581 27.080 8.434 1.00 91.04 155 PRO 1 C 1
ATOM 1240 O O . PRO A 1 160 ? 84.439 27.969 9.275 1.00 93.11 155 PRO 1 O 1
ATOM 1244 N N . GLU A 1 161 ? 83.640 26.190 8.136 1.00 90.10 156 GLU 1 N 1
ATOM 1245 C CA . GLU A 1 161 ? 82.322 26.210 8.773 1.00 88.60 156 GLU 1 CA 1
ATOM 1246 C C . GLU A 1 161 ? 82.201 25.349 10.055 1.00 83.83 156 GLU 1 C 1
ATOM 1247 O O . GLU A 1 161 ? 81.506 25.724 11.007 1.00 74.78 156 GLU 1 O 1
ATOM 1253 N N . ALA A 1 162 ? 82.873 24.199 10.084 1.00 88.70 157 ALA 1 N 1
ATOM 1254 C CA . ALA A 1 162 ? 82.801 23.327 11.254 1.00 80.73 157 ALA 1 CA 1
ATOM 1255 C C . ALA A 1 162 ? 83.923 22.317 11.317 1.00 76.85 157 ALA 1 C 1
ATOM 1256 O O . ALA A 1 162 ? 84.694 22.140 10.366 1.00 78.14 157 ALA 1 O 1
ATOM 1258 N N . GLY A 1 163 ? 83.990 21.655 12.463 1.00 67.23 158 GLY 1 N 1
ATOM 1259 C CA . GLY A 1 163 ? 84.973 20.620 12.661 1.00 67.52 158 GLY 1 CA 1
ATOM 1260 C C . GLY A 1 163 ? 86.363 21.106 12.404 1.00 66.72 158 GLY 1 C 1
ATOM 1261 O O . GLY A 1 163 ? 86.619 22.309 12.384 1.00 71.19 158 GLY 1 O 1
ATOM 1262 N N . ILE A 1 164 ? 87.263 20.172 12.173 1.00 69.34 159 ILE 1 N 1
ATOM 1263 C CA . ILE A 1 164 ? 88.636 20.534 11.954 1.00 61.03 159 ILE 1 CA 1
ATOM 1264 C C . ILE A 1 164 ? 89.135 20.345 10.532 1.00 60.12 159 ILE 1 C 1
ATOM 1265 O O . ILE A 1 164 ? 88.600 19.529 9.785 1.00 59.40 159 ILE 1 O 1
ATOM 1270 N N . ASP A 1 165 ? 90.163 21.112 10.170 1.00 54.10 160 ASP 1 N 1
ATOM 1271 C CA . ASP A 1 165 ? 90.744 21.032 8.843 1.00 61.95 160 ASP 1 CA 1
ATOM 1272 C C . ASP A 1 165 ? 92.049 20.291 8.896 1.00 59.29 160 ASP 1 C 1
ATOM 1273 O O . ASP A 1 165 ? 92.611 19.890 7.860 1.00 68.76 160 ASP 1 O 1
ATOM 1278 N N . TYR A 1 166 ? 92.519 20.094 10.118 1.00 53.14 161 TYR 1 N 1
ATOM 1279 C CA . TYR A 1 166 ? 93.755 19.379 10.346 1.00 51.03 161 TYR 1 CA 1
ATOM 1280 C C . TYR A 1 166 ? 93.959 19.213 11.856 1.00 54.20 161 TYR 1 C 1
ATOM 1281 O O . TYR A 1 166 ? 93.505 20.035 12.669 1.00 53.22 161 TYR 1 O 1
ATOM 1290 N N . ALA A 1 167 ? 94.613 18.127 12.237 1.00 50.03 162 ALA 1 N 1
ATOM 1291 C CA . ALA A 1 167 ? 94.890 17.873 13.643 1.00 52.57 162 ALA 1 CA 1
ATOM 1292 C C . ALA A 1 167 ? 96.032 16.907 13.664 1.00 55.26 162 ALA 1 C 1
ATOM 1293 O O . ALA A 1 167 ? 96.133 16.066 12.785 1.00 52.86 162 ALA 1 O 1
ATOM 1295 N N . GLN A 1 168 ? 96.917 17.064 14.648 1.00 64.45 163 GLN 1 N 1
ATOM 1296 C CA . GLN A 1 168 ? 98.077 16.189 14.819 1.00 62.82 163 GLN 1 CA 1
ATOM 1297 C C . GLN A 1 168 ? 98.454 16.043 16.292 1.00 61.81 163 GLN 1 C 1
ATOM 1298 O O . GLN A 1 168 ? 98.806 17.008 16.956 1.00 57.17 163 GLN 1 O 1
ATOM 1304 N N . ILE A 1 169 ? 98.394 14.809 16.780 1.00 67.07 164 ILE 1 N 1
ATOM 1305 C CA . ILE A 1 169 ? 98.687 14.532 18.170 1.00 61.05 164 ILE 1 CA 1
ATOM 1306 C C . ILE A 1 169 ? 99.854 13.591 18.430 1.00 64.00 164 ILE 1 C 1
ATOM 1307 O O . ILE A 1 169 ? 100.341 12.884 17.538 1.00 61.49 164 ILE 1 O 1
ATOM 1312 N N . LEU A 1 170 ? 100.294 13.615 19.687 1.00 62.36 165 LEU 1 N 1
ATOM 1313 C CA . LEU A 1 170 ? 101.406 12.817 20.152 1.00 62.43 165 LEU 1 CA 1
ATOM 1314 C C . LEU A 1 170 ? 100.826 12.033 21.301 1.00 68.76 165 LEU 1 C 1
ATOM 1315 O O . LEU A 1 170 ? 100.362 12.617 22.309 1.00 66.51 165 LEU 1 O 1
ATOM 1320 N N . VAL A 1 171 ? 100.830 10.709 21.128 1.00 65.27 166 VAL 1 N 1
ATOM 1321 C CA . VAL A 1 171 ? 100.262 9.795 22.099 1.00 64.62 166 VAL 1 CA 1
ATOM 1322 C C . VAL A 1 171 ? 101.417 9.099 22.753 1.00 64.80 166 VAL 1 C 1
ATOM 1323 O O . VAL A 1 171 ? 102.119 8.304 22.121 1.00 58.85 166 VAL 1 O 1
ATOM 1327 N N . LYS A 1 172 ? 101.586 9.389 24.038 1.00 73.74 167 LYS 1 N 1
ATOM 1328 C CA . LYS A 1 172 ? 102.688 8.845 24.823 1.00 74.32 167 LYS 1 CA 1
ATOM 1329 C C . LYS A 1 172 ? 102.299 7.706 25.766 1.00 75.58 167 LYS 1 C 1
ATOM 1330 O O . LYS A 1 172 ? 101.457 7.858 26.650 1.00 74.61 167 LYS 1 O 1
ATOM 1336 N N . GLY A 1 173 ? 102.937 6.560 25.558 1.00 61.84 168 GLY 1 N 1
ATOM 1337 C CA . GLY A 1 173 ? 102.669 5.376 26.353 1.00 66.00 168 GLY 1 CA 1
ATOM 1338 C C . GLY A 1 173 ? 103.327 4.200 25.648 1.00 71.23 168 GLY 1 C 1
ATOM 1339 O O . GLY A 1 173 ? 103.697 4.295 24.473 1.00 72.48 168 GLY 1 O 1
ATOM 1340 N N . GLU A 1 174 ? 103.468 3.085 26.364 1.00 78.47 169 GLU 1 N 1
ATOM 1341 C CA . GLU A 1 174 ? 104.106 1.895 25.824 1.00 79.32 169 GLU 1 CA 1
ATOM 1342 C C . GLU A 1 174 ? 103.351 1.339 24.637 1.00 71.65 169 GLU 1 C 1
ATOM 1343 O O . GLU A 1 174 ? 102.151 1.091 24.707 1.00 71.92 169 GLU 1 O 1
ATOM 1349 N N . ASN A 1 175 ? 104.056 1.178 23.525 1.00 84.00 170 ASN 1 N 1
ATOM 1350 C CA . ASN A 1 175 ? 103.444 0.629 22.327 1.00 82.62 170 ASN 1 CA 1
ATOM 1351 C C . ASN A 1 175 ? 102.336 1.471 21.759 1.00 81.84 170 ASN 1 C 1
ATOM 1352 O O . ASN A 1 175 ? 101.390 0.926 21.189 1.00 80.50 170 ASN 1 O 1
ATOM 1357 N N . ALA A 1 176 ? 102.438 2.787 21.935 1.00 73.54 171 ALA 1 N 1
ATOM 1358 C CA . ALA A 1 176 ? 101.441 3.684 21.391 1.00 67.60 171 ALA 1 CA 1
ATOM 1359 C C . ALA A 1 176 ? 101.500 3.478 19.869 1.00 67.12 171 ALA 1 C 1
ATOM 1360 O O . ALA A 1 176 ? 100.504 3.120 19.249 1.00 68.55 171 ALA 1 O 1
ATOM 1362 N N . TYR A 1 177 ? 102.676 3.659 19.272 1.00 64.67 172 TYR 1 N 1
ATOM 1363 C CA . TYR A 1 177 ? 102.829 3.461 17.842 1.00 61.19 172 TYR 1 CA 1
ATOM 1364 C C . TYR A 1 177 ? 102.280 2.118 17.360 1.00 61.11 172 TYR 1 C 1
ATOM 1365 O O . TYR A 1 177 ? 101.391 2.047 16.503 1.00 63.05 172 TYR 1 O 1
ATOM 1374 N N . GLY A 1 178 ? 102.841 1.043 17.891 1.00 63.30 173 GLY 1 N 1
ATOM 1375 C CA . GLY A 1 178 ? 102.384 -0.289 17.510 1.00 64.86 173 GLY 1 CA 1
ATOM 1376 C C . GLY A 1 178 ? 100.870 -0.487 17.459 1.00 64.50 173 GLY 1 C 1
ATOM 1377 O O . GLY A 1 178 ? 100.324 -0.892 16.426 1.00 60.22 173 GLY 1 O 1
ATOM 1378 N N . LEU A 1 179 ? 100.196 -0.230 18.582 1.00 58.95 174 LEU 1 N 1
ATOM 1379 C CA . LEU A 1 179 ? 98.741 -0.357 18.677 1.00 59.50 174 LEU 1 CA 1
ATOM 1380 C C . LEU A 1 179 ? 98.002 0.505 17.672 1.00 56.85 174 LEU 1 C 1
ATOM 1381 O O . LEU A 1 179 ? 97.106 0.030 16.998 1.00 52.71 174 LEU 1 O 1
ATOM 1386 N N . LEU A 1 180 ? 98.374 1.776 17.596 1.00 53.26 175 LEU 1 N 1
ATOM 1387 C CA . LEU A 1 180 ? 97.741 2.714 16.698 1.00 48.78 175 LEU 1 CA 1
ATOM 1388 C C . LEU A 1 180 ? 98.132 2.522 15.232 1.00 51.52 175 LEU 1 C 1
ATOM 1389 O O . LEU A 1 180 ? 97.433 2.996 14.316 1.00 47.06 175 LEU 1 O 1
ATOM 1394 N N . SER A 1 181 ? 99.243 1.833 15.018 1.00 55.45 176 SER 1 N 1
ATOM 1395 C CA . SER A 1 181 ? 99.762 1.658 13.681 1.00 61.84 176 SER 1 CA 1
ATOM 1396 C C . SER A 1 181 ? 98.806 1.069 12.614 1.00 61.13 176 SER 1 C 1
ATOM 1397 O O . SER A 1 181 ? 98.786 1.539 11.489 1.00 65.70 176 SER 1 O 1
ATOM 1400 N N . PRO A 1 182 ? 97.966 0.085 12.966 1.00 66.59 177 PRO 1 N 1
ATOM 1401 C CA . PRO A 1 182 ? 97.067 -0.484 11.961 1.00 65.23 177 PRO 1 CA 1
ATOM 1402 C C . PRO A 1 182 ? 95.852 0.376 11.675 1.00 67.46 177 PRO 1 C 1
ATOM 1403 O O . PRO A 1 182 ? 94.910 -0.047 10.992 1.00 67.17 177 PRO 1 O 1
ATOM 1407 N N . GLU A 1 183 ? 95.873 1.588 12.198 1.00 52.36 178 GLU 1 N 1
ATOM 1408 C CA . GLU A 1 183 ? 94.765 2.499 12.030 1.00 47.95 178 GLU 1 CA 1
ATOM 1409 C C . GLU A 1 183 ? 95.033 3.486 10.904 1.00 48.63 178 GLU 1 C 1
ATOM 1410 O O . GLU A 1 183 ? 94.137 4.199 10.433 1.00 40.30 178 GLU 1 O 1
ATOM 1416 N N . ALA A 1 184 ? 96.294 3.571 10.503 1.00 51.45 179 ALA 1 N 1
ATOM 1417 C CA . ALA A 1 184 ? 96.658 4.463 9.422 1.00 52.34 179 ALA 1 CA 1
ATOM 1418 C C . ALA A 1 184 ? 95.889 4.020 8.153 1.00 48.83 179 ALA 1 C 1
ATOM 1419 O O . ALA A 1 184 ? 95.841 2.849 7.807 1.00 50.51 179 ALA 1 O 1
ATOM 1421 N N . GLY A 1 185 ? 95.261 4.956 7.474 1.00 46.79 180 GLY 1 N 1
ATOM 1422 C CA . GLY A 1 185 ? 94.514 4.606 6.286 1.00 44.57 180 GLY 1 CA 1
ATOM 1423 C C . GLY A 1 185 ? 93.373 5.571 6.109 1.00 48.45 180 GLY 1 C 1
ATOM 1424 O O . GLY A 1 185 ? 93.336 6.616 6.792 1.00 54.67 180 GLY 1 O 1
ATOM 1425 N N . VAL A 1 186 ? 92.446 5.251 5.207 1.00 51.20 181 VAL 1 N 1
ATOM 1426 C CA . VAL A 1 186 ? 91.298 6.128 4.974 1.00 55.76 181 VAL 1 CA 1
ATOM 1427 C C . VAL A 1 186 ? 90.040 5.617 5.713 1.00 53.34 181 VAL 1 C 1
ATOM 1428 O O . VAL A 1 186 ? 89.740 4.425 5.747 1.00 55.83 181 VAL 1 O 1
ATOM 1432 N N . HIS A 1 187 ? 89.291 6.531 6.294 1.00 46.84 182 HIS 1 N 1
ATOM 1433 C CA . HIS A 1 187 ? 88.136 6.127 7.056 1.00 48.98 182 HIS 1 CA 1
ATOM 1434 C C . HIS A 1 187 ? 86.895 6.709 6.442 1.00 48.40 182 HIS 1 C 1
ATOM 1435 O O . HIS A 1 187 ? 86.833 7.923 6.182 1.00 58.74 182 HIS 1 O 1
ATOM 1442 N N . ARG A 1 188 ? 85.891 5.863 6.196 1.00 51.75 183 ARG 1 N 1
ATOM 1443 C CA . ARG A 1 188 ? 84.656 6.359 5.584 1.00 52.60 183 ARG 1 CA 1
ATOM 1444 C C . ARG A 1 188 ? 83.438 6.412 6.524 1.00 50.52 183 ARG 1 C 1
ATOM 1445 O O . ARG A 1 188 ? 83.163 5.462 7.284 1.00 54.05 183 ARG 1 O 1
ATOM 1453 N N . LEU A 1 189 ? 82.714 7.531 6.428 1.00 56.31 184 LEU 1 N 1
ATOM 1454 C CA . LEU A 1 189 ? 81.528 7.824 7.216 1.00 58.76 184 LEU 1 CA 1
ATOM 1455 C C . LEU A 1 189 ? 80.270 7.938 6.382 1.00 61.61 184 LEU 1 C 1
ATOM 1456 O O . LEU A 1 189 ? 80.216 8.665 5.408 1.00 69.59 184 LEU 1 O 1
ATOM 1461 N N . VAL A 1 190 ? 79.248 7.214 6.781 1.00 59.98 185 VAL 1 N 1
ATOM 1462 C CA . VAL A 1 190 ? 77.973 7.251 6.096 1.00 60.60 185 VAL 1 CA 1
ATOM 1463 C C . VAL A 1 190 ? 76.851 7.539 7.092 1.00 60.92 185 VAL 1 C 1
ATOM 1464 O O . VAL A 1 190 ? 76.706 6.846 8.125 1.00 63.02 185 VAL 1 O 1
ATOM 1468 N N . ARG A 1 191 ? 76.081 8.577 6.780 1.00 67.11 186 ARG 1 N 1
ATOM 1469 C CA . ARG A 1 191 ? 74.934 9.004 7.590 1.00 70.70 186 ARG 1 CA 1
ATOM 1470 C C . ARG A 1 191 ? 74.397 10.256 6.970 1.00 70.68 186 ARG 1 C 1
ATOM 1471 O O . ARG A 1 191 ? 75.009 10.826 6.057 1.00 63.76 186 ARG 1 O 1
ATOM 1479 N N . PRO A 1 192 ? 73.220 10.677 7.420 1.00 78.65 187 PRO 1 N 1
ATOM 1480 C CA . PRO A 1 192 ? 72.671 11.921 6.865 1.00 80.80 187 PRO 1 CA 1
ATOM 1481 C C . PRO A 1 192 ? 73.377 13.111 7.600 1.00 88.97 187 PRO 1 C 1
ATOM 1482 O O . PRO A 1 192 ? 73.555 13.102 8.832 1.00 87.62 187 PRO 1 O 1
ATOM 1486 N N . SER A 1 193 ? 73.793 14.121 6.840 1.00 88.89 188 SER 1 N 1
ATOM 1487 C CA . SER A 1 193 ? 74.513 15.261 7.407 1.00 89.67 188 SER 1 CA 1
ATOM 1488 C C . SER A 1 193 ? 73.719 16.239 8.257 1.00 87.73 188 SER 1 C 1
ATOM 1489 O O . SER A 1 193 ? 72.634 16.660 7.869 1.00 85.60 188 SER 1 O 1
ATOM 1492 N N . PRO A 1 194 ? 74.246 16.609 9.442 1.00 81.00 189 PRO 1 N 1
ATOM 1493 C CA . PRO A 1 194 ? 73.465 17.574 10.223 1.00 79.20 189 PRO 1 CA 1
ATOM 1494 C C . PRO A 1 194 ? 73.384 18.878 9.427 1.00 77.91 189 PRO 1 C 1
ATOM 1495 O O . PRO A 1 194 ? 72.426 19.622 9.543 1.00 81.77 189 PRO 1 O 1
ATOM 1499 N N . PHE A 1 195 ? 74.383 19.116 8.583 1.00 77.28 190 PHE 1 N 1
ATOM 1500 C CA . PHE A 1 195 ? 74.463 20.324 7.763 1.00 81.38 190 PHE 1 CA 1
ATOM 1501 C C . PHE A 1 195 ? 73.561 20.427 6.515 1.00 85.82 190 PHE 1 C 1
ATOM 1502 O O . PHE A 1 195 ? 73.461 21.498 5.924 1.00 89.08 190 PHE 1 O 1
ATOM 1510 N N . ASP A 1 196 ? 72.919 19.327 6.115 1.00 78.53 191 ASP 1 N 1
ATOM 1511 C CA . ASP A 1 196 ? 72.017 19.313 4.957 1.00 82.77 191 ASP 1 CA 1
ATOM 1512 C C . ASP A 1 196 ? 70.611 18.982 5.436 1.00 87.50 191 ASP 1 C 1
ATOM 1513 O O . ASP A 1 196 ? 70.376 17.908 5.979 1.00 86.33 191 ASP 1 O 1
ATOM 1518 N N . ALA A 1 197 ? 69.689 19.918 5.211 1.00 104.25 192 ALA 1 N 1
ATOM 1519 C CA . ALA A 1 197 ? 68.297 19.783 5.613 1.00 102.93 192 ALA 1 CA 1
ATOM 1520 C C . ALA A 1 197 ? 67.592 18.521 5.119 1.00 106.23 192 ALA 1 C 1
ATOM 1521 O O . ALA A 1 197 ? 66.785 17.945 5.854 1.00 108.55 192 ALA 1 O 1
ATOM 1523 N N . SER A 1 198 ? 67.850 18.085 3.888 1.00 91.97 193 SER 1 N 1
ATOM 1524 C CA . SER A 1 198 ? 67.191 16.854 3.430 1.00 91.06 193 SER 1 CA 1
ATOM 1525 C C . SER A 1 198 ? 67.896 15.704 4.134 1.00 94.25 193 SER 1 C 1
ATOM 1526 O O . SER A 1 198 ? 69.132 15.676 4.214 1.00 99.76 193 SER 1 O 1
ATOM 1529 N N . GLY A 1 199 ? 67.137 14.762 4.673 1.00 101.67 194 GLY 1 N 1
ATOM 1530 C CA . GLY A 1 199 ? 67.791 13.654 5.353 1.00 96.75 194 GLY 1 CA 1
ATOM 1531 C C . GLY A 1 199 ? 68.563 12.749 4.401 1.00 91.13 194 GLY 1 C 1
ATOM 1532 O O . GLY A 1 199 ? 68.590 11.535 4.569 1.00 92.84 194 GLY 1 O 1
ATOM 1533 N N . ARG A 1 200 ? 69.201 13.332 3.398 1.00 77.05 195 ARG 1 N 1
ATOM 1534 C CA . ARG A 1 200 ? 69.948 12.557 2.425 1.00 76.51 195 ARG 1 CA 1
ATOM 1535 C C . ARG A 1 200 ? 71.281 12.034 3.022 1.00 76.86 195 ARG 1 C 1
ATOM 1536 O O . ARG A 1 200 ? 72.060 12.818 3.593 1.00 77.69 195 ARG 1 O 1
ATOM 1544 N N . ARG A 1 201 ? 71.521 10.720 2.899 1.00 76.74 196 ARG 1 N 1
ATOM 1545 C CA . ARG A 1 201 ? 72.750 10.096 3.403 1.00 74.99 196 ARG 1 CA 1
ATOM 1546 C C . ARG A 1 201 ? 73.953 10.737 2.712 1.00 74.50 196 ARG 1 C 1
ATOM 1547 O O . ARG A 1 201 ? 73.973 10.894 1.488 1.00 80.79 196 ARG 1 O 1
ATOM 1555 N N . HIS A 1 202 ? 74.954 11.115 3.489 1.00 72.79 197 HIS 1 N 1
ATOM 1556 C CA . HIS A 1 202 ? 76.161 11.673 2.905 1.00 67.51 197 HIS 1 CA 1
ATOM 1557 C C . HIS A 1 202 ? 77.245 10.646 3.118 1.00 67.07 197 HIS 1 C 1
ATOM 1558 O O . HIS A 1 202 ? 77.119 9.716 3.924 1.00 62.72 197 HIS 1 O 1
ATOM 1565 N N . THR A 1 203 ? 78.309 10.804 2.361 1.00 74.28 198 THR 1 N 1
ATOM 1566 C CA . THR A 1 203 ? 79.431 9.910 2.471 1.00 70.54 198 THR 1 CA 1
ATOM 1567 C C . THR A 1 203 ? 80.565 10.871 2.650 1.00 65.14 198 THR 1 C 1
ATOM 1568 O O . THR A 1 203 ? 80.623 11.868 1.952 1.00 67.53 198 THR 1 O 1
ATOM 1572 N N . SER A 1 204 ? 81.432 10.593 3.619 1.00 50.67 199 SER 1 N 1
ATOM 1573 C CA . SER A 1 204 ? 82.528 11.491 3.937 1.00 48.71 199 SER 1 CA 1
ATOM 1574 C C . SER A 1 204 ? 83.764 10.676 4.159 1.00 45.47 199 SER 1 C 1
ATOM 1575 O O . SER A 1 204 ? 83.678 9.462 4.402 1.00 46.42 199 SER 1 O 1
ATOM 1578 N N . PHE A 1 205 ? 84.918 11.323 4.058 1.00 53.31 200 PHE 1 N 1
ATOM 1579 C CA . PHE A 1 205 ? 86.181 10.620 4.250 1.00 52.25 200 PHE 1 CA 1
ATOM 1580 C C . PHE A 1 205 ? 87.135 11.506 4.985 1.00 50.67 200 PHE 1 C 1
ATOM 1581 O O . PHE A 1 205 ? 86.980 12.722 4.989 1.00 59.31 200 PHE 1 O 1
ATOM 1589 N N . ALA A 1 206 ? 88.119 10.874 5.607 1.00 47.39 201 ALA 1 N 1
ATOM 1590 C CA . ALA A 1 206 ? 89.195 11.558 6.333 1.00 43.81 201 ALA 1 CA 1
ATOM 1591 C C . ALA A 1 206 ? 90.267 10.496 6.324 1.00 41.23 201 ALA 1 C 1
ATOM 1592 O O . ALA A 1 206 ? 89.935 9.330 6.376 1.00 42.46 201 ALA 1 O 1
ATOM 1594 N N . GLY A 1 207 ? 91.528 10.883 6.204 1.00 51.32 202 GLY 1 N 1
ATOM 1595 C CA . GLY A 1 207 ? 92.604 9.904 6.233 1.00 53.07 202 GLY 1 CA 1
ATOM 1596 C C . GLY A 1 207 ? 93.361 10.061 7.553 1.00 52.39 202 GLY 1 C 1
ATOM 1597 O O . GLY A 1 207 ? 93.441 11.187 8.084 1.00 54.20 202 GLY 1 O 1
ATOM 1598 N N . VAL A 1 208 ? 93.910 8.956 8.072 1.00 55.88 203 VAL 1 N 1
ATOM 1599 C CA . VAL A 1 208 ? 94.641 8.947 9.349 1.00 54.79 203 VAL 1 CA 1
ATOM 1600 C C . VAL A 1 208 ? 96.044 8.421 9.139 1.00 61.33 203 VAL 1 C 1
ATOM 1601 O O . VAL A 1 208 ? 96.202 7.382 8.510 1.00 64.66 203 VAL 1 O 1
ATOM 1605 N N . GLU A 1 209 ? 97.059 9.142 9.642 1.00 59.56 204 GLU 1 N 1
ATOM 1606 C CA . GLU A 1 209 ? 98.450 8.691 9.562 1.00 64.78 204 GLU 1 CA 1
ATOM 1607 C C . GLU A 1 209 ? 99.053 8.543 10.944 1.00 58.12 204 GLU 1 C 1
ATOM 1608 O O . GLU A 1 209 ? 98.728 9.315 11.873 1.00 58.22 204 GLU 1 O 1
ATOM 1614 N N . VAL A 1 210 ? 99.939 7.556 11.037 1.00 62.87 205 VAL 1 N 1
ATOM 1615 C CA . VAL A 1 210 ? 100.657 7.205 12.240 1.00 60.24 205 VAL 1 CA 1
ATOM 1616 C C . VAL A 1 210 ? 102.082 6.762 11.868 1.00 61.55 205 VAL 1 C 1
ATOM 1617 O O . VAL A 1 210 ? 102.257 5.852 11.050 1.00 68.93 205 VAL 1 O 1
ATOM 1621 N N . ILE A 1 211 ? 103.085 7.413 12.468 1.00 64.70 206 ILE 1 N 1
ATOM 1622 C CA . ILE A 1 211 ? 104.506 7.087 12.284 1.00 57.19 206 ILE 1 CA 1
ATOM 1623 C C . ILE A 1 211 ? 105.099 7.097 13.711 1.00 60.81 206 ILE 1 C 1
ATOM 1624 O O . ILE A 1 211 ? 104.536 7.699 14.620 1.00 62.67 206 ILE 1 O 1
ATOM 1629 N N . PRO A 1 212 ? 106.237 6.445 13.941 1.00 68.55 207 PRO 1 N 1
ATOM 1630 C CA . PRO A 1 212 ? 106.683 6.528 15.350 1.00 69.87 207 PRO 1 CA 1
ATOM 1631 C C . PRO A 1 212 ? 107.660 7.637 15.735 1.00 73.52 207 PRO 1 C 1
ATOM 1632 O O . PRO A 1 212 ? 108.535 7.997 14.925 1.00 69.53 207 PRO 1 O 1
ATOM 1636 N N . GLU A 1 213 ? 107.498 8.167 16.962 1.00 69.07 208 GLU 1 N 1
ATOM 1637 C CA . GLU A 1 213 ? 108.423 9.170 17.518 1.00 72.41 208 GLU 1 CA 1
ATOM 1638 C C . GLU A 1 213 ? 109.596 8.369 18.093 1.00 73.86 208 GLU 1 C 1
ATOM 1639 O O . GLU A 1 213 ? 109.553 7.852 19.225 1.00 73.64 208 GLU 1 O 1
ATOM 1645 N N . VAL A 1 214 ? 110.637 8.273 17.280 1.00 67.93 209 VAL 1 N 1
ATOM 1646 C CA . VAL A 1 214 ? 111.869 7.557 17.576 1.00 76.64 209 VAL 1 CA 1
ATOM 1647 C C . VAL A 1 214 ? 112.812 8.229 18.592 1.00 89.13 209 VAL 1 C 1
ATOM 1648 O O . VAL A 1 214 ? 112.464 9.235 19.241 1.00 96.37 209 VAL 1 O 1
ATOM 1652 N N . ASP A 1 215 ? 114.032 7.712 18.671 1.00 120.73 210 ASP 1 N 1
ATOM 1653 C CA . ASP A 1 215 ? 114.972 8.184 19.671 1.00 126.90 210 ASP 1 CA 1
ATOM 1654 C C . ASP A 1 215 ? 115.999 9.276 19.423 1.00 128.68 210 ASP 1 C 1
ATOM 1655 O O . ASP A 1 215 ? 117.011 9.323 20.121 1.00 132.61 210 ASP 1 O 1
ATOM 1660 N N . GLU A 1 216 ? 115.734 10.151 18.459 1.00 116.44 211 GLU 1 N 1
ATOM 1661 C CA . GLU A 1 216 ? 116.594 11.296 18.142 1.00 120.09 211 GLU 1 CA 1
ATOM 1662 C C . GLU A 1 216 ? 118.087 11.065 17.964 1.00 118.79 211 GLU 1 C 1
ATOM 1663 O O . GLU A 1 216 ? 118.792 11.940 17.456 1.00 124.00 211 GLU 1 O 1
ATOM 1669 N N . GLU A 1 217 ? 118.556 9.916 18.440 1.00 117.56 212 GLU 1 N 1
ATOM 1670 C CA . GLU A 1 217 ? 119.951 9.525 18.336 1.00 110.66 212 GLU 1 CA 1
ATOM 1671 C C . GLU A 1 217 ? 120.015 8.873 16.975 1.00 107.09 212 GLU 1 C 1
ATOM 1672 O O . GLU A 1 217 ? 121.002 9.022 16.229 1.00 110.79 212 GLU 1 O 1
ATOM 1678 N N . VAL A 1 218 ? 118.954 8.146 16.654 1.00 92.85 213 VAL 1 N 1
ATOM 1679 C CA . VAL A 1 218 ? 118.871 7.454 15.383 1.00 86.59 213 VAL 1 CA 1
ATOM 1680 C C . VAL A 1 218 ? 118.359 8.391 14.300 1.00 83.36 213 VAL 1 C 1
ATOM 1681 O O . VAL A 1 218 ? 118.299 8.031 13.122 1.00 77.73 213 VAL 1 O 1
ATOM 1685 N N . GLU A 1 219 ? 118.005 9.604 14.722 1.00 95.68 214 GLU 1 N 1
ATOM 1686 C CA . GLU A 1 219 ? 117.489 10.640 13.825 1.00 102.61 214 GLU 1 CA 1
ATOM 1687 C C . GLU A 1 219 ? 118.616 11.560 13.374 1.00 105.60 214 GLU 1 C 1
ATOM 1688 O O . GLU A 1 219 ? 119.581 11.779 14.117 1.00 109.34 214 GLU 1 O 1
ATOM 1694 N N . VAL A 1 220 ? 118.485 12.100 12.162 1.00 106.30 215 VAL 1 N 1
ATOM 1695 C CA . VAL A 1 220 ? 119.480 13.017 11.618 1.00 105.81 215 VAL 1 CA 1
ATOM 1696 C C . VAL A 1 220 ? 119.636 14.236 12.515 1.00 106.34 215 VAL 1 C 1
ATOM 1697 O O . VAL A 1 220 ? 118.965 14.367 13.551 1.00 102.96 215 VAL 1 O 1
ATOM 1701 N N . VAL A 1 221 ? 120.541 15.121 12.109 1.00 130.61 216 VAL 1 N 1
ATOM 1702 C CA . VAL A 1 221 ? 120.817 16.347 12.844 1.00 127.60 216 VAL 1 CA 1
ATOM 1703 C C . VAL A 1 221 ? 120.481 17.504 11.920 1.00 124.89 216 VAL 1 C 1
ATOM 1704 O O . VAL A 1 221 ? 120.701 17.447 10.706 1.00 123.04 216 VAL 1 O 1
ATOM 1708 N N . LEU A 1 222 ? 119.949 18.566 12.494 1.00 87.82 217 LEU 1 N 1
ATOM 1709 C CA . LEU A 1 222 ? 119.536 19.672 11.653 1.00 88.49 217 LEU 1 CA 1
ATOM 1710 C C . LEU A 1 222 ? 120.404 20.921 11.588 1.00 85.34 217 LEU 1 C 1
ATOM 1711 O O . LEU A 1 222 ? 120.899 21.446 12.606 1.00 77.02 217 LEU 1 O 1
ATOM 1716 N N . LYS A 1 223 ? 120.558 21.389 10.353 1.00 110.04 218 LYS 1 N 1
ATOM 1717 C CA . LYS A 1 223 ? 121.327 22.587 10.063 1.00 112.04 218 LYS 1 CA 1
ATOM 1718 C C . LYS A 1 223 ? 120.367 23.779 10.141 1.00 106.71 218 LYS 1 C 1
ATOM 1719 O O . LYS A 1 223 ? 119.431 23.871 9.344 1.00 102.33 218 LYS 1 O 1
ATOM 1725 N N . PRO A 1 224 ? 120.587 24.706 11.099 1.00 97.58 219 PRO 1 N 1
ATOM 1726 C CA . PRO A 1 224 ? 119.738 25.898 11.295 1.00 95.90 219 PRO 1 CA 1
ATOM 1727 C C . PRO A 1 224 ? 119.449 26.591 9.989 1.00 97.36 219 PRO 1 C 1
ATOM 1728 O O . PRO A 1 224 ? 118.397 27.214 9.821 1.00 93.62 219 PRO 1 O 1
ATOM 1732 N N . GLU A 1 225 ? 120.405 26.469 9.076 1.00 88.37 220 GLU 1 N 1
ATOM 1733 C CA . GLU A 1 225 ? 120.305 27.074 7.760 1.00 94.68 220 GLU 1 CA 1
ATOM 1734 C C . GLU A 1 225 ? 119.499 26.188 6.822 1.00 94.10 220 GLU 1 C 1
ATOM 1735 O O . GLU A 1 225 ? 119.270 26.539 5.662 1.00 90.88 220 GLU 1 O 1
ATOM 1741 N N . GLU A 1 226 ? 119.066 25.035 7.329 1.00 96.98 221 GLU 1 N 1
ATOM 1742 C CA . GLU A 1 226 ? 118.254 24.125 6.535 1.00 97.23 221 GLU 1 CA 1
ATOM 1743 C C . GLU A 1 226 ? 116.783 24.331 6.888 1.00 96.69 221 GLU 1 C 1
ATOM 1744 O O . GLU A 1 226 ? 115.902 23.748 6.266 1.00 94.46 221 GLU 1 O 1
ATOM 1750 N N . LEU A 1 227 ? 116.536 25.195 7.870 1.00 104.12 222 LEU 1 N 1
ATOM 1751 C CA . LEU A 1 227 ? 115.189 25.470 8.365 1.00 102.21 222 LEU 1 CA 1
ATOM 1752 C C . LEU A 1 227 ? 114.764 26.925 8.204 1.00 105.83 222 LEU 1 C 1
ATOM 1753 O O . LEU A 1 227 ? 115.586 27.789 7.925 1.00 108.23 222 LEU 1 O 1
ATOM 1758 N N . ARG A 1 228 ? 113.472 27.185 8.367 1.00 109.98 223 ARG 1 N 1
ATOM 1759 C CA . ARG A 1 228 ? 112.974 28.552 8.375 1.00 111.15 223 ARG 1 CA 1
ATOM 1760 C C . ARG A 1 228 ? 111.971 28.625 9.496 1.00 112.74 223 ARG 1 C 1
ATOM 1761 O O . ARG A 1 228 ? 110.831 28.226 9.329 1.00 120.90 223 ARG 1 O 1
ATOM 1769 N N . ILE A 1 229 ? 112.387 29.132 10.641 1.00 90.68 224 ILE 1 N 1
ATOM 1770 C CA . ILE A 1 229 ? 111.495 29.253 11.779 1.00 91.18 224 ILE 1 CA 1
ATOM 1771 C C . ILE A 1 229 ? 110.569 30.487 11.617 1.00 94.82 224 ILE 1 C 1
ATOM 1772 O O . ILE A 1 229 ? 111.006 31.540 11.147 1.00 98.17 224 ILE 1 O 1
ATOM 1777 N N . ASP A 1 230 ? 109.282 30.332 11.951 1.00 118.81 225 ASP 1 N 1
ATOM 1778 C CA . ASP A 1 230 ? 108.293 31.423 11.875 1.00 117.61 225 ASP 1 CA 1
ATOM 1779 C C . ASP A 1 230 ? 107.572 31.415 13.204 1.00 120.47 225 ASP 1 C 1
ATOM 1780 O O . ASP A 1 230 ? 107.302 30.346 13.736 1.00 123.43 225 ASP 1 O 1
ATOM 1785 N N . VAL A 1 231 ? 107.265 32.582 13.757 1.00 81.66 226 VAL 1 N 1
ATOM 1786 C CA . VAL A 1 231 ? 106.480 32.597 14.986 1.00 89.19 226 VAL 1 CA 1
ATOM 1787 C C . VAL A 1 231 ? 105.131 33.166 14.573 1.00 97.39 226 VAL 1 C 1
ATOM 1788 O O . VAL A 1 231 ? 105.023 34.323 14.184 1.00 97.09 226 VAL 1 O 1
ATOM 1792 N N . MET A 1 232 ? 104.110 32.316 14.647 1.00 137.70 227 MET 1 N 1
ATOM 1793 C CA . MET A 1 232 ? 102.760 32.670 14.239 1.00 147.60 227 MET 1 CA 1
ATOM 1794 C C . MET A 1 232 ? 101.746 32.917 15.339 1.00 154.57 227 MET 1 C 1
ATOM 1795 O O . MET A 1 232 ? 101.840 32.374 16.440 1.00 155.09 227 MET 1 O 1
ATOM 1800 N N . ARG A 1 233 ? 100.768 33.752 15.002 1.00 190.41 228 ARG 1 N 1
ATOM 1801 C CA . ARG A 1 233 ? 99.671 34.105 15.889 1.00 198.22 228 ARG 1 CA 1
ATOM 1802 C C . ARG A 1 233 ? 98.402 33.911 15.062 1.00 204.69 228 ARG 1 C 1
ATOM 1803 O O . ARG A 1 233 ? 97.999 34.822 14.333 1.00 203.16 228 ARG 1 O 1
ATOM 1811 N N . ALA A 1 234 ? 97.797 32.720 15.171 1.00 249.02 229 ALA 1 N 1
ATOM 1812 C CA . ALA A 1 234 ? 96.576 32.353 14.435 1.00 256.02 229 ALA 1 CA 1
ATOM 1813 C C . ALA A 1 234 ? 96.006 33.518 13.614 1.00 259.29 229 ALA 1 C 1
ATOM 1814 O O . ALA A 1 234 ? 96.425 33.745 12.475 1.00 258.74 229 ALA 1 O 1
ATOM 1816 N N . SER A 1 235 ? 95.046 34.237 14.198 1.00 243.32 230 SER 1 N 1
ATOM 1817 C CA . SER A 1 235 ? 94.408 35.397 13.569 1.00 244.51 230 SER 1 CA 1
ATOM 1818 C C . SER A 1 235 ? 93.327 35.957 14.487 1.00 245.22 230 SER 1 C 1
ATOM 1819 O O . SER A 1 235 ? 92.183 35.505 14.453 1.00 245.24 230 SER 1 O 1
ATOM 1822 N N . GLY A 1 236 ? 93.695 36.944 15.302 1.00 202.61 231 GLY 1 N 1
ATOM 1823 C CA . GLY A 1 236 ? 92.740 37.542 16.218 1.00 202.82 231 GLY 1 CA 1
ATOM 1824 C C . GLY A 1 236 ? 91.879 38.609 15.564 1.00 202.98 231 GLY 1 C 1
ATOM 1825 O O . GLY A 1 236 ? 92.408 39.611 15.083 1.00 202.98 231 GLY 1 O 1
ATOM 1826 N N . PRO A 1 237 ? 90.545 38.425 15.533 1.00 227.09 232 PRO 1 N 1
ATOM 1827 C CA . PRO A 1 237 ? 89.583 39.360 14.938 1.00 227.09 232 PRO 1 CA 1
ATOM 1828 C C . PRO A 1 237 ? 89.770 40.830 15.321 1.00 226.62 232 PRO 1 C 1
ATOM 1829 O O . PRO A 1 237 ? 89.213 41.297 16.316 1.00 226.14 232 PRO 1 O 1
ATOM 1833 N N . GLY A 1 238 ? 90.544 41.552 14.515 1.00 238.13 233 GLY 1 N 1
ATOM 1834 C CA . GLY A 1 238 ? 90.785 42.963 14.769 1.00 236.48 233 GLY 1 CA 1
ATOM 1835 C C . GLY A 1 238 ? 91.742 43.208 15.917 1.00 235.44 233 GLY 1 C 1
ATOM 1836 O O . GLY A 1 238 ? 92.701 43.971 15.792 1.00 234.03 233 GLY 1 O 1
ATOM 1837 N N . GLY A 1 239 ? 91.474 42.558 17.044 1.00 191.60 234 GLY 1 N 1
ATOM 1838 C CA . GLY A 1 239 ? 92.323 42.717 18.206 1.00 191.00 234 GLY 1 CA 1
ATOM 1839 C C . GLY A 1 239 ? 93.658 42.017 18.052 1.00 191.86 234 GLY 1 C 1
ATOM 1840 O O . GLY A 1 239 ? 93.751 40.796 18.223 1.00 190.21 234 GLY 1 O 1
ATOM 1841 N N . GLN A 1 240 ? 94.688 42.793 17.713 1.00 257.61 235 GLN 1 N 1
ATOM 1842 C CA . GLN A 1 240 ? 96.047 42.276 17.551 1.00 258.08 235 GLN 1 CA 1
ATOM 1843 C C . GLN A 1 240 ? 97.073 43.126 18.299 1.00 258.35 235 GLN 1 C 1
ATOM 1844 O O . GLN A 1 240 ? 98.158 43.407 17.785 1.00 259.70 235 GLN 1 O 1
ATOM 1850 N N . GLY A 1 241 ? 96.717 43.539 19.511 1.00 244.11 236 GLY 1 N 1
ATOM 1851 C CA . GLY A 1 241 ? 97.624 44.331 20.322 1.00 244.2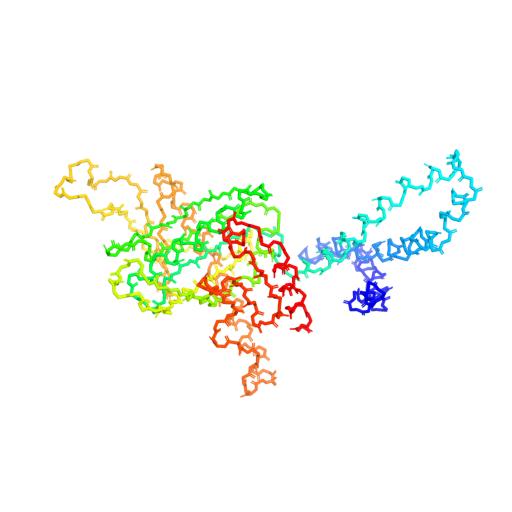4 236 GLY 1 CA 1
ATOM 1852 C C . GLY A 1 241 ? 98.562 43.390 21.054 1.00 245.42 236 GLY 1 C 1
ATOM 1853 O O . GLY A 1 241 ? 99.781 43.451 20.888 1.00 246.63 236 GLY 1 O 1
ATOM 1854 N N . VAL A 1 242 ? 97.984 42.515 21.872 1.00 226.20 237 VAL 1 N 1
ATOM 1855 C CA . VAL A 1 242 ? 98.754 41.529 22.617 1.00 223.57 237 VAL 1 CA 1
ATOM 1856 C C . VAL A 1 242 ? 98.809 40.264 21.762 1.00 223.36 237 VAL 1 C 1
ATOM 1857 O O . VAL A 1 242 ? 99.465 39.281 22.113 1.00 223.05 237 VAL 1 O 1
ATOM 1861 N N . ASN A 1 243 ? 98.113 40.319 20.628 1.00 221.95 238 ASN 1 N 1
ATOM 1862 C CA . ASN A 1 243 ? 98.043 39.216 19.670 1.00 221.75 238 ASN 1 CA 1
ATOM 1863 C C . ASN A 1 243 ? 99.124 39.379 18.594 1.00 220.06 238 ASN 1 C 1
ATOM 1864 O O . ASN A 1 243 ? 99.065 38.730 17.547 1.00 219.85 238 ASN 1 O 1
ATOM 1869 N N . THR A 1 244 ? 100.104 40.246 18.848 1.00 299.84 239 THR 1 N 1
ATOM 1870 C CA . THR A 1 244 ? 101.174 40.496 17.879 1.00 299.84 239 THR 1 CA 1
ATOM 1871 C C . THR A 1 244 ? 102.378 39.554 18.052 1.00 299.84 239 THR 1 C 1
ATOM 1872 O O . THR A 1 244 ? 103.187 39.393 17.135 1.00 299.84 239 THR 1 O 1
ATOM 1876 N N . THR A 1 245 ? 102.481 38.935 19.227 1.00 251.91 240 THR 1 N 1
ATOM 1877 C CA . THR A 1 245 ? 103.544 37.976 19.552 1.00 251.46 240 THR 1 CA 1
ATOM 1878 C C . THR A 1 245 ? 103.043 37.127 20.721 1.00 252.94 240 THR 1 C 1
ATOM 1879 O O . THR A 1 245 ? 103.034 37.582 21.867 1.00 253.16 240 THR 1 O 1
ATOM 1883 N N . ASP A 1 246 ? 102.618 35.900 20.432 1.00 269.84 241 ASP 1 N 1
ATOM 1884 C CA . ASP A 1 246 ? 102.109 35.015 21.473 1.00 268.66 241 ASP 1 CA 1
ATOM 1885 C C . ASP A 1 246 ? 102.914 33.732 21.664 1.00 264.08 241 ASP 1 C 1
ATOM 1886 O O . ASP A 1 246 ? 103.775 33.697 22.545 1.00 267.39 241 ASP 1 O 1
ATOM 1891 N N . SER A 1 247 ? 102.679 32.681 20.873 1.00 183.16 242 SER 1 N 1
ATOM 1892 C CA . SER A 1 247 ? 103.464 31.471 21.125 1.00 170.59 242 SER 1 CA 1
ATOM 1893 C C . SER A 1 247 ? 103.523 30.253 20.176 1.00 161.60 242 SER 1 C 1
ATOM 1894 O O . SER A 1 247 ? 104.071 29.216 20.560 1.00 160.70 242 SER 1 O 1
ATOM 1897 N N . ALA A 1 248 ? 103.017 30.341 18.953 1.00 113.78 243 ALA 1 N 1
ATOM 1898 C CA . ALA A 1 248 ? 103.093 29.169 18.072 1.00 102.19 243 ALA 1 CA 1
ATOM 1899 C C . ALA A 1 248 ? 104.198 29.281 17.016 1.00 93.15 243 ALA 1 C 1
ATOM 1900 O O . ALA A 1 248 ? 104.350 30.327 16.401 1.00 94.52 243 ALA 1 O 1
ATOM 1902 N N . VAL A 1 249 ? 104.949 28.203 16.793 1.00 95.96 244 VAL 1 N 1
ATOM 1903 C CA . VAL A 1 249 ? 106.047 28.212 15.819 1.00 86.59 244 VAL 1 CA 1
ATOM 1904 C C . VAL A 1 249 ? 105.931 27.228 14.644 1.00 79.11 244 VAL 1 C 1
ATOM 1905 O O . VAL A 1 249 ? 105.698 26.055 14.853 1.00 79.28 244 VAL 1 O 1
ATOM 1909 N N . ARG A 1 250 ? 106.104 27.710 13.415 1.00 87.53 245 ARG 1 N 1
ATOM 1910 C CA . ARG A 1 250 ? 106.050 26.848 12.234 1.00 85.72 245 ARG 1 CA 1
ATOM 1911 C C . ARG A 1 250 ? 107.458 26.585 11.684 1.00 89.02 245 ARG 1 C 1
ATOM 1912 O O . ARG A 1 250 ? 108.108 27.484 11.154 1.00 94.43 245 ARG 1 O 1
ATOM 1920 N N . VAL A 1 251 ? 107.940 25.354 11.816 1.00 86.28 246 VAL 1 N 1
ATOM 1921 C CA . VAL A 1 251 ? 109.244 25.013 11.280 1.00 79.56 246 VAL 1 CA 1
ATOM 1922 C C . VAL A 1 251 ? 109.104 24.432 9.884 1.00 80.14 246 VAL 1 C 1
ATOM 1923 O O . VAL A 1 251 ? 108.292 23.554 9.643 1.00 83.13 246 VAL 1 O 1
ATOM 1927 N N . VAL A 1 252 ? 109.917 24.917 8.965 1.00 85.37 247 VAL 1 N 1
ATOM 1928 C CA . VAL A 1 252 ? 109.866 24.441 7.597 1.00 87.20 247 VAL 1 CA 1
ATOM 1929 C C . VAL A 1 252 ? 111.195 23.785 7.321 1.00 89.04 247 VAL 1 C 1
ATOM 1930 O O . VAL A 1 252 ? 112.211 24.215 7.853 1.00 91.39 247 VAL 1 O 1
ATOM 1934 N N . HIS A 1 253 ? 111.200 22.739 6.505 1.00 86.17 248 HIS 1 N 1
ATOM 1935 C CA . HIS A 1 253 ? 112.449 22.069 6.197 1.00 87.09 248 HIS 1 CA 1
ATOM 1936 C C . HIS A 1 253 ? 112.702 22.173 4.719 1.00 93.86 248 HIS 1 C 1
ATOM 1937 O O . HIS A 1 253 ? 112.430 21.259 3.943 1.00 94.34 248 HIS 1 O 1
ATOM 1944 N N . LEU A 1 254 ? 113.235 23.334 4.372 1.00 110.75 249 LEU 1 N 1
ATOM 1945 C CA . LEU A 1 254 ? 113.578 23.763 3.027 1.00 111.85 249 LEU 1 CA 1
ATOM 1946 C C . LEU A 1 254 ? 113.959 22.678 2.021 1.00 105.33 249 LEU 1 C 1
ATOM 1947 O O . LEU A 1 254 ? 113.414 22.623 0.917 1.00 102.46 249 LEU 1 O 1
ATOM 1952 N N . PRO A 1 255 ? 114.895 21.800 2.384 1.00 92.75 250 PRO 1 N 1
ATOM 1953 C CA . PRO A 1 255 ? 115.283 20.743 1.440 1.00 90.65 250 PRO 1 CA 1
ATOM 1954 C C . PRO A 1 255 ? 114.094 19.908 0.957 1.00 91.27 250 PRO 1 C 1
ATOM 1955 O O . PRO A 1 255 ? 114.071 19.439 -0.184 1.00 92.39 250 PRO 1 O 1
ATOM 1959 N N . THR A 1 256 ? 113.105 19.734 1.832 1.00 97.09 251 THR 1 N 1
ATOM 1960 C CA . THR A 1 256 ? 111.927 18.916 1.534 1.00 90.12 251 THR 1 CA 1
ATOM 1961 C C . THR A 1 256 ? 110.606 19.647 1.416 1.00 90.41 251 THR 1 C 1
ATOM 1962 O O . THR A 1 256 ? 109.743 19.236 0.662 1.00 91.25 251 THR 1 O 1
ATOM 1966 N N . GLY A 1 257 ? 110.427 20.713 2.183 1.00 84.33 252 GLY 1 N 1
ATOM 1967 C CA . GLY A 1 257 ? 109.163 21.422 2.132 1.00 80.32 252 GLY 1 CA 1
ATOM 1968 C C . GLY A 1 257 ? 108.314 20.905 3.275 1.00 80.68 252 GLY 1 C 1
ATOM 1969 O O . GLY A 1 257 ? 107.218 21.411 3.536 1.00 74.72 252 GLY 1 O 1
ATOM 1970 N N . ILE A 1 258 ? 108.824 19.871 3.946 1.00 76.43 253 ILE 1 N 1
ATOM 1971 C CA . ILE A 1 258 ? 108.133 19.308 5.091 1.00 73.78 253 ILE 1 CA 1
ATOM 1972 C C . ILE A 1 258 ? 107.975 20.453 6.090 1.00 74.60 253 ILE 1 C 1
ATOM 1973 O O . ILE A 1 258 ? 108.901 21.224 6.304 1.00 70.48 253 ILE 1 O 1
ATOM 1978 N N . THR A 1 259 ? 106.795 20.598 6.674 1.00 91.17 254 THR 1 N 1
ATOM 1979 C CA . THR A 1 259 ? 106.617 21.658 7.644 1.00 92.54 254 THR 1 CA 1
ATOM 1980 C C . THR A 1 259 ? 105.825 21.153 8.843 1.00 93.37 254 THR 1 C 1
ATOM 1981 O O . THR A 1 259 ? 104.953 20.302 8.706 1.00 95.14 254 THR 1 O 1
ATOM 1985 N N . VAL A 1 260 ? 106.162 21.677 10.018 1.00 75.80 255 VAL 1 N 1
ATOM 1986 C CA . VAL A 1 260 ? 105.531 21.302 11.277 1.00 70.16 255 VAL 1 CA 1
ATOM 1987 C C . VAL A 1 260 ? 105.203 22.546 12.101 1.00 76.87 255 VAL 1 C 1
ATOM 1988 O O . VAL A 1 260 ? 106.088 23.343 12.393 1.00 84.86 255 VAL 1 O 1
ATOM 1992 N N . THR A 1 261 ? 103.934 22.693 12.482 1.00 77.20 256 THR 1 N 1
ATOM 1993 C CA . THR A 1 261 ? 103.470 23.807 13.296 1.00 70.83 256 THR 1 CA 1
ATOM 1994 C C . THR A 1 261 ? 103.151 23.272 14.702 1.00 72.23 256 THR 1 C 1
ATOM 1995 O O . THR A 1 261 ? 102.792 22.114 14.854 1.00 77.91 256 THR 1 O 1
ATOM 1999 N N . CYS A 1 262 ? 103.283 24.098 15.729 1.00 87.77 257 CYS 1 N 1
ATOM 2000 C CA . CYS A 1 262 ? 103.075 23.595 17.075 1.00 86.39 257 CYS 1 CA 1
ATOM 2001 C C . CYS A 1 262 ? 102.735 24.610 18.128 1.00 92.39 257 CYS 1 C 1
ATOM 2002 O O . CYS A 1 262 ? 103.607 25.331 18.591 1.00 98.21 257 CYS 1 O 1
ATOM 2005 N N . GLN A 1 263 ? 101.469 24.624 18.526 1.00 72.48 258 GLN 1 N 1
ATOM 2006 C CA . GLN A 1 263 ? 100.958 25.522 19.550 1.00 71.42 258 GLN 1 CA 1
ATOM 2007 C C . GLN A 1 263 ? 100.688 24.753 20.846 1.00 66.08 258 GLN 1 C 1
ATOM 2008 O O . GLN A 1 263 ? 99.759 25.150 21.561 1.00 56.02 258 GLN 1 O 1
ATOM 2014 N N . THR A 1 264 ? 101.421 23.687 21.174 1.00 63.86 259 THR 1 N 1
ATOM 2015 C CA . THR A 1 264 ? 101.065 22.984 22.415 1.00 73.84 259 THR 1 CA 1
ATOM 2016 C C . THR A 1 264 ? 100.994 23.837 23.703 1.00 82.73 259 THR 1 C 1
ATOM 2017 O O . THR A 1 264 ? 99.948 23.865 24.388 1.00 86.31 259 THR 1 O 1
ATOM 2021 N N . THR A 1 265 ? 102.092 24.507 24.049 1.00 109.77 260 THR 1 N 1
ATOM 2022 C CA . THR A 1 265 ? 102.100 25.294 25.270 1.00 113.80 260 THR 1 CA 1
ATOM 2023 C C . THR A 1 265 ? 102.288 26.760 25.041 1.00 117.80 260 THR 1 C 1
ATOM 2024 O O . THR A 1 265 ? 102.175 27.268 23.916 1.00 116.11 260 THR 1 O 1
ATOM 2028 N N . ARG A 1 266 ? 102.590 27.415 26.158 1.00 98.74 261 ARG 1 N 1
ATOM 2029 C CA . ARG A 1 266 ? 102.824 28.841 26.238 1.00 105.14 261 ARG 1 CA 1
ATOM 2030 C C . ARG A 1 266 ? 104.275 29.121 25.858 1.00 104.31 261 ARG 1 C 1
ATOM 2031 O O . ARG A 1 266 ? 104.553 29.954 24.995 1.00 101.73 261 ARG 1 O 1
ATOM 2039 N N . SER A 1 267 ? 105.204 28.410 26.490 1.00 98.39 262 SER 1 N 1
ATOM 2040 C CA . SER A 1 267 ? 106.610 28.627 26.200 1.00 100.85 262 SER 1 CA 1
ATOM 2041 C C . SER A 1 267 ? 106.986 28.336 24.740 1.00 102.62 262 SER 1 C 1
ATOM 2042 O O . SER A 1 267 ? 107.246 27.190 24.352 1.00 103.48 262 SER 1 O 1
ATOM 2045 N N . GLN A 1 268 ? 107.003 29.398 23.938 1.00 94.68 263 GLN 1 N 1
ATOM 2046 C CA . GLN A 1 268 ? 107.370 29.325 22.526 1.00 99.16 263 GLN 1 CA 1
ATOM 2047 C C . GLN A 1 268 ? 108.673 28.527 22.336 1.00 97.31 263 GLN 1 C 1
ATOM 2048 O O . GLN A 1 268 ? 108.963 28.013 21.246 1.00 95.47 263 GLN 1 O 1
ATOM 2054 N N . ILE A 1 269 ? 109.451 28.399 23.401 1.00 120.39 264 ILE 1 N 1
ATOM 2055 C CA . ILE A 1 269 ? 110.695 27.674 23.285 1.00 121.19 264 ILE 1 CA 1
ATOM 2056 C C . ILE A 1 269 ? 110.523 26.171 23.429 1.00 118.10 264 ILE 1 C 1
ATOM 2057 O O . ILE A 1 269 ? 111.343 25.406 22.921 1.00 118.45 264 ILE 1 O 1
ATOM 2062 N N . LYS A 1 270 ? 109.469 25.734 24.116 1.00 133.61 265 LYS 1 N 1
ATOM 2063 C CA . LYS A 1 270 ? 109.235 24.301 24.266 1.00 125.49 265 LYS 1 CA 1
ATOM 2064 C C . LYS A 1 270 ? 108.579 23.814 22.983 1.00 118.94 265 LYS 1 C 1
ATOM 2065 O O . LYS A 1 270 ? 108.794 22.683 22.532 1.00 117.81 265 LYS 1 O 1
ATOM 2071 N N . ASN A 1 271 ? 107.793 24.695 22.385 1.00 78.29 266 ASN 1 N 1
ATOM 2072 C CA . ASN A 1 271 ? 107.144 24.380 21.139 1.00 70.54 266 ASN 1 CA 1
ATOM 2073 C C . ASN A 1 271 ? 108.138 24.167 19.989 1.00 72.09 266 ASN 1 C 1
ATOM 2074 O O . ASN A 1 271 ? 107.909 23.314 19.130 1.00 70.75 266 ASN 1 O 1
ATOM 2079 N N . LYS A 1 272 ? 109.228 24.934 19.943 1.00 95.29 267 LYS 1 N 1
ATOM 2080 C CA . LYS A 1 272 ? 110.190 24.744 18.855 1.00 97.49 267 LYS 1 CA 1
ATOM 2081 C C . LYS A 1 272 ? 110.768 23.360 18.999 1.00 93.22 267 LYS 1 C 1
ATOM 2082 O O . LYS A 1 272 ? 111.026 22.652 18.020 1.00 93.84 267 LYS 1 O 1
ATOM 2088 N N . GLU A 1 273 ? 110.971 22.988 20.250 1.00 83.19 268 GLU 1 N 1
ATOM 2089 C CA . GLU A 1 273 ? 111.555 21.705 20.560 1.00 83.55 268 GLU 1 CA 1
ATOM 2090 C C . GLU A 1 273 ? 110.679 20.573 20.019 1.00 84.10 268 GLU 1 C 1
ATOM 2091 O O . GLU A 1 273 ? 111.172 19.670 19.339 1.00 81.16 268 GLU 1 O 1
ATOM 2097 N N . LEU A 1 274 ? 109.381 20.637 20.313 1.00 90.28 269 LEU 1 N 1
ATOM 2098 C CA . LEU A 1 274 ? 108.438 19.615 19.868 1.00 83.84 269 LEU 1 CA 1
ATOM 2099 C C . LEU A 1 274 ? 108.371 19.595 18.342 1.00 82.63 269 LEU 1 C 1
ATOM 2100 O O . LEU A 1 274 ? 108.563 18.545 17.726 1.00 83.30 269 LEU 1 O 1
ATOM 2105 N N . ALA A 1 275 ? 108.110 20.761 17.749 1.00 69.10 270 ALA 1 N 1
ATOM 2106 C CA . ALA A 1 275 ? 107.996 20.919 16.289 1.00 66.22 270 ALA 1 CA 1
ATOM 2107 C C . ALA A 1 275 ? 109.124 20.242 15.572 1.00 68.67 270 ALA 1 C 1
ATOM 2108 O O . ALA A 1 275 ? 108.945 19.690 14.469 1.00 70.96 270 ALA 1 O 1
ATOM 2110 N N . LEU A 1 276 ? 110.291 20.304 16.211 1.00 70.12 271 LEU 1 N 1
ATOM 2111 C CA . LEU A 1 276 ? 111.523 19.731 15.673 1.00 73.11 271 LEU 1 CA 1
ATOM 2112 C C . LEU A 1 276 ? 111.643 18.245 15.947 1.00 71.86 271 LEU 1 C 1
ATOM 2113 O O . LEU A 1 276 ? 112.270 17.512 15.175 1.00 70.18 271 LEU 1 O 1
ATOM 2118 N N . LYS A 1 277 ? 111.052 17.814 17.063 1.00 76.67 272 LYS 1 N 1
ATOM 2119 C CA . LYS A 1 277 ? 111.065 16.417 17.470 1.00 76.11 272 LYS 1 CA 1
ATOM 2120 C C . LYS A 1 277 ? 110.153 15.659 16.498 1.00 71.45 272 LYS 1 C 1
ATOM 2121 O O . LYS A 1 277 ? 110.493 14.556 16.049 1.00 66.62 272 LYS 1 O 1
ATOM 2127 N N . ILE A 1 278 ? 109.006 16.263 16.169 1.00 63.72 273 ILE 1 N 1
ATOM 2128 C CA . ILE A 1 278 ? 108.086 15.677 15.191 1.00 67.94 273 ILE 1 CA 1
ATOM 2129 C C . ILE A 1 278 ? 108.762 15.702 13.820 1.00 70.97 273 ILE 1 C 1
ATOM 2130 O O . ILE A 1 278 ? 108.937 14.656 13.195 1.00 73.71 273 ILE 1 O 1
ATOM 2135 N N . LEU A 1 279 ? 109.153 16.891 13.369 1.00 81.63 274 LEU 1 N 1
ATOM 2136 C CA . LEU A 1 279 ? 109.804 17.051 12.070 1.00 81.49 274 LEU 1 CA 1
ATOM 2137 C C . LEU A 1 279 ? 110.890 16.020 11.816 1.00 79.11 274 LEU 1 C 1
ATOM 2138 O O . LEU A 1 279 ? 110.969 15.402 10.737 1.00 77.03 274 LEU 1 O 1
ATOM 2143 N N . LYS A 1 280 ? 111.734 15.834 12.810 1.00 72.98 275 LYS 1 N 1
ATOM 2144 C CA . LYS A 1 280 ? 112.813 14.890 12.650 1.00 81.17 275 LYS 1 CA 1
ATOM 2145 C C . LYS A 1 280 ? 112.244 13.521 12.279 1.00 82.69 275 LYS 1 C 1
ATOM 2146 O O . LYS A 1 280 ? 112.667 12.886 11.293 1.00 82.45 275 LYS 1 O 1
ATOM 2152 N N . ALA A 1 281 ? 111.260 13.091 13.064 1.00 108.54 276 ALA 1 N 1
ATOM 2153 C CA . ALA A 1 281 ? 110.592 11.802 12.883 1.00 99.64 276 ALA 1 CA 1
ATOM 2154 C C . ALA A 1 281 ? 109.883 11.613 11.539 1.00 94.88 276 ALA 1 C 1
ATOM 2155 O O . ALA A 1 281 ? 109.700 10.488 11.080 1.00 102.89 276 ALA 1 O 1
ATOM 2157 N N . ARG A 1 282 ? 109.459 12.710 10.927 1.00 67.63 277 ARG 1 N 1
ATOM 2158 C CA . ARG A 1 282 ? 108.798 12.639 9.635 1.00 67.24 277 ARG 1 CA 1
ATOM 2159 C C . ARG A 1 282 ? 109.820 12.437 8.516 1.00 73.93 277 ARG 1 C 1
ATOM 2160 O O . ARG A 1 282 ? 109.538 11.814 7.497 1.00 72.49 277 ARG 1 O 1
ATOM 2168 N N . LEU A 1 283 ? 111.013 12.984 8.724 1.00 86.42 278 LEU 1 N 1
ATOM 2169 C CA . LEU A 1 283 ? 112.096 12.854 7.767 1.00 83.72 278 LEU 1 CA 1
ATOM 2170 C C . LEU A 1 283 ? 112.570 11.416 7.869 1.00 84.66 278 LEU 1 C 1
ATOM 2171 O O . LEU A 1 283 ? 112.837 10.760 6.866 1.00 87.49 278 LEU 1 O 1
ATOM 2176 N N . TYR A 1 284 ? 112.667 10.934 9.100 1.00 76.68 279 TYR 1 N 1
ATOM 2177 C CA . TYR A 1 284 ? 113.075 9.565 9.373 1.00 78.47 279 TYR 1 CA 1
ATOM 2178 C C . TYR A 1 284 ? 112.146 8.576 8.657 1.00 82.92 279 TYR 1 C 1
ATOM 2179 O O . TYR A 1 284 ? 112.547 7.493 8.228 1.00 84.51 279 TYR 1 O 1
ATOM 2188 N N . GLU A 1 285 ? 110.883 8.973 8.582 1.00 83.41 280 GLU 1 N 1
ATOM 2189 C CA . GLU A 1 285 ? 109.841 8.202 7.952 1.00 80.33 280 GLU 1 CA 1
ATOM 2190 C C . GLU A 1 285 ? 110.015 8.386 6.461 1.00 80.12 280 GLU 1 C 1
ATOM 2191 O O . GLU A 1 285 ? 109.929 7.415 5.718 1.00 83.00 280 GLU 1 O 1
ATOM 2197 N N . LEU A 1 286 ? 110.265 9.620 6.018 1.00 74.22 281 LEU 1 N 1
ATOM 2198 C CA . LEU A 1 286 ? 110.483 9.865 4.594 1.00 78.68 281 LEU 1 CA 1
ATOM 2199 C C . LEU A 1 286 ? 111.634 8.963 4.091 1.00 83.24 281 LEU 1 C 1
ATOM 2200 O O . LEU A 1 286 ? 111.596 8.461 2.954 1.00 76.09 281 LEU 1 O 1
ATOM 2205 N N . GLU A 1 287 ? 112.637 8.728 4.943 1.00 79.84 282 GLU 1 N 1
ATOM 2206 C CA . GLU A 1 287 ? 113.752 7.853 4.578 1.00 91.78 282 GLU 1 CA 1
ATOM 2207 C C . GLU A 1 287 ? 113.314 6.406 4.410 1.00 90.21 282 GLU 1 C 1
ATOM 2208 O O . GLU A 1 287 ? 113.405 5.856 3.320 1.00 94.47 282 GLU 1 O 1
ATOM 2214 N N . ARG A 1 288 ? 112.856 5.781 5.490 1.00 95.61 283 ARG 1 N 1
ATOM 2215 C CA . ARG A 1 288 ? 112.391 4.395 5.421 1.00 94.51 283 ARG 1 CA 1
ATOM 2216 C C . ARG A 1 288 ? 111.471 4.178 4.212 1.00 93.01 283 ARG 1 C 1
ATOM 2217 O O . ARG A 1 288 ? 111.640 3.226 3.446 1.00 87.01 283 ARG 1 O 1
ATOM 2225 N N . LYS A 1 289 ? 110.487 5.056 4.055 1.00 102.70 284 LYS 1 N 1
ATOM 2226 C CA . LYS A 1 289 ? 109.567 4.921 2.944 1.00 107.87 284 LYS 1 CA 1
ATOM 2227 C C . LYS A 1 289 ? 110.366 4.802 1.661 1.00 110.87 284 LYS 1 C 1
ATOM 2228 O O . LYS A 1 289 ? 110.073 3.968 0.807 1.00 112.52 284 LYS 1 O 1
ATOM 2234 N N . LYS A 1 290 ? 111.390 5.634 1.530 1.00 112.58 285 LYS 1 N 1
ATOM 2235 C CA . LYS A 1 290 ? 112.230 5.607 0.341 1.00 113.86 285 LYS 1 CA 1
ATOM 2236 C C . LYS A 1 290 ? 113.157 4.381 0.330 1.00 112.62 285 LYS 1 C 1
ATOM 2237 O O . LYS A 1 290 ? 113.343 3.741 -0.701 1.00 108.80 285 LYS 1 O 1
ATOM 2243 N N . ARG A 1 291 ? 113.724 4.051 1.485 1.00 116.59 286 ARG 1 N 1
ATOM 2244 C CA . ARG A 1 291 ? 114.626 2.912 1.599 1.00 122.25 286 ARG 1 CA 1
ATOM 2245 C C . ARG A 1 291 ? 113.917 1.591 1.311 1.00 127.84 286 ARG 1 C 1
ATOM 2246 O O . ARG A 1 291 ? 114.539 0.526 1.294 1.00 130.09 286 ARG 1 O 1
ATOM 2254 N N . GLU A 1 292 ? 112.611 1.669 1.082 1.00 123.32 287 GLU 1 N 1
ATOM 2255 C CA . GLU A 1 292 ? 111.803 0.491 0.785 1.00 129.31 287 GLU 1 CA 1
ATOM 2256 C C . GLU A 1 292 ? 111.316 0.552 -0.665 1.00 126.83 287 GLU 1 C 1
ATOM 2257 O O . GLU A 1 292 ? 110.999 -0.473 -1.261 1.00 127.37 287 GLU 1 O 1
ATOM 2263 N N . GLU A 1 293 ? 111.253 1.756 -1.229 1.00 123.25 288 GLU 1 N 1
ATOM 2264 C CA . GLU A 1 293 ? 110.863 1.920 -2.629 1.00 125.41 288 GLU 1 CA 1
ATOM 2265 C C . GLU A 1 293 ? 112.056 1.326 -3.386 1.00 131.42 288 GLU 1 C 1
ATOM 2266 O O . GLU A 1 293 ? 112.022 1.099 -4.597 1.00 129.51 288 GLU 1 O 1
ATOM 2272 N N . GLU A 1 294 ? 113.118 1.091 -2.625 1.00 142.15 289 GLU 1 N 1
ATOM 2273 C CA . GLU A 1 294 ? 114.366 0.562 -3.136 1.00 150.03 289 GLU 1 CA 1
ATOM 2274 C C . GLU A 1 294 ? 114.376 -0.935 -3.356 1.00 154.16 289 GLU 1 C 1
ATOM 2275 O O . GLU A 1 294 ? 114.572 -1.379 -4.481 1.00 155.67 289 GLU 1 O 1
ATOM 2281 N N . LEU A 1 295 ? 114.181 -1.717 -2.297 1.00 148.83 290 LEU 1 N 1
ATOM 2282 C CA . LEU A 1 295 ? 114.194 -3.168 -2.451 1.00 153.83 290 LEU 1 CA 1
ATOM 2283 C C . LEU A 1 295 ? 113.250 -3.625 -3.553 1.00 155.96 290 LEU 1 C 1
ATOM 2284 O O . LEU A 1 295 ? 113.248 -4.799 -3.934 1.00 156.40 290 LEU 1 O 1
ATOM 2289 N N . LYS A 1 296 ? 112.449 -2.694 -4.064 1.00 192.03 291 LYS 1 N 1
ATOM 2290 C CA . LYS A 1 296 ? 111.540 -3.003 -5.156 1.00 191.39 291 LYS 1 CA 1
ATOM 2291 C C . LYS A 1 296 ? 112.366 -2.964 -6.430 1.00 188.72 291 LYS 1 C 1
ATOM 2292 O O . LYS A 1 296 ? 112.094 -3.688 -7.381 1.00 187.29 291 LYS 1 O 1
ATOM 2298 N N . ALA A 1 297 ? 113.385 -2.111 -6.448 1.00 213.38 292 ALA 1 N 1
ATOM 2299 C CA . ALA A 1 297 ? 114.265 -2.022 -7.604 1.00 208.44 292 ALA 1 CA 1
ATOM 2300 C C . ALA A 1 297 ? 114.827 -3.421 -7.809 1.00 204.79 292 ALA 1 C 1
ATOM 2301 O O . ALA A 1 297 ? 114.837 -3.929 -8.930 1.00 200.24 292 ALA 1 O 1
ATOM 2303 N N . LEU A 1 298 ? 115.284 -4.037 -6.719 1.00 197.35 293 LEU 1 N 1
ATOM 2304 C CA . LEU A 1 298 ? 115.824 -5.391 -6.779 1.00 195.91 293 LEU 1 CA 1
ATOM 2305 C C . LEU A 1 298 ? 114.666 -6.389 -6.819 1.00 199.76 293 LEU 1 C 1
ATOM 2306 O O . LEU A 1 298 ? 114.141 -6.769 -5.767 1.00 199.05 293 LEU 1 O 1
ATOM 2311 N N . ARG A 1 299 ? 114.273 -6.795 -8.026 1.00 207.50 294 ARG 1 N 1
ATOM 2312 C CA . ARG A 1 299 ? 113.172 -7.722 -8.198 1.00 212.76 294 ARG 1 CA 1
ATOM 2313 C C . ARG A 1 299 ? 111.895 -7.165 -7.579 1.00 214.97 294 ARG 1 C 1
ATOM 2314 O O . ARG A 1 299 ? 111.409 -7.629 -6.546 1.00 213.50 294 ARG 1 O 1
ATOM 2322 N N . GLY A 1 300 ? 111.356 -6.175 -8.272 1.00 233.59 295 GLY 1 N 1
ATOM 2323 C CA . GLY A 1 300 ? 110.140 -5.500 -7.875 1.00 237.05 295 GLY 1 CA 1
ATOM 2324 C C . GLY A 1 300 ? 109.905 -4.563 -9.041 1.00 238.12 295 GLY 1 C 1
ATOM 2325 O O . GLY A 1 300 ? 110.375 -3.425 -9.050 1.00 238.87 295 GLY 1 O 1
ATOM 2326 N N . GLU A 1 301 ? 109.181 -5.069 -10.033 1.00 240.23 296 GLU 1 N 1
ATOM 2327 C CA . GLU A 1 301 ? 108.889 -4.355 -11.269 1.00 240.05 296 GLU 1 CA 1
ATOM 2328 C C . GLU A 1 301 ? 107.448 -3.836 -11.379 1.00 239.08 296 GLU 1 C 1
ATOM 2329 O O . GLU A 1 301 ? 107.150 -2.978 -12.214 1.00 237.91 296 GLU 1 O 1
ATOM 2335 N N . VAL A 1 302 ? 106.561 -4.345 -10.527 1.00 237.18 297 VAL 1 N 1
ATOM 2336 C CA . VAL A 1 302 ? 105.156 -3.939 -10.548 1.00 234.81 297 VAL 1 CA 1
ATOM 2337 C C . VAL A 1 302 ? 104.728 -3.391 -9.178 1.00 235.19 297 VAL 1 C 1
ATOM 2338 O O . VAL A 1 302 ? 105.573 -3.026 -8.354 1.00 234.44 297 VAL 1 O 1
ATOM 2342 N N . ARG A 1 303 ? 103.420 -3.328 -8.939 1.00 234.70 298 ARG 1 N 1
ATOM 2343 C CA . ARG A 1 303 ? 102.887 -2.814 -7.677 1.00 233.89 298 ARG 1 CA 1
ATOM 2344 C C . ARG A 1 303 ? 102.978 -3.842 -6.549 1.00 231.75 298 ARG 1 C 1
ATOM 2345 O O . ARG A 1 303 ? 102.694 -5.026 -6.749 1.00 228.83 298 ARG 1 O 1
ATOM 2353 N N . PRO A 1 304 ? 103.379 -3.400 -5.345 1.00 238.85 299 PRO 1 N 1
ATOM 2354 C CA . PRO A 1 304 ? 103.491 -4.303 -4.196 1.00 234.99 299 PRO 1 CA 1
ATOM 2355 C C . PRO A 1 304 ? 102.107 -4.666 -3.633 1.00 229.96 299 PRO 1 C 1
ATOM 2356 O O . PRO A 1 304 ? 101.292 -5.275 -4.329 1.00 229.49 299 PRO 1 O 1
ATOM 2360 N N . ILE A 1 305 ? 101.840 -4.282 -2.386 1.00 183.24 300 ILE 1 N 1
ATOM 2361 C CA . ILE A 1 305 ? 100.559 -4.585 -1.747 1.00 172.23 300 ILE 1 CA 1
ATOM 2362 C C . ILE A 1 305 ? 99.861 -3.334 -1.210 1.00 167.82 300 ILE 1 C 1
ATOM 2363 O O . ILE A 1 305 ? 100.020 -2.989 -0.042 1.00 169.04 300 ILE 1 O 1
ATOM 2368 N N . GLU A 1 306 ? 99.072 -2.661 -2.047 1.00 190.76 301 GLU 1 N 1
ATOM 2369 C CA . GLU A 1 306 ? 98.399 -1.439 -1.603 1.00 181.44 301 GLU 1 CA 1
ATOM 2370 C C . GLU A 1 306 ? 96.880 -1.403 -1.675 1.00 172.38 301 GLU 1 C 1
ATOM 2371 O O . GLU A 1 306 ? 96.267 -1.829 -2.656 1.00 172.03 301 GLU 1 O 1
ATOM 2377 N N . TRP A 1 307 ? 96.298 -0.843 -0.620 1.00 107.99 302 TRP 1 N 1
ATOM 2378 C CA . TRP A 1 307 ? 94.850 -0.718 -0.454 1.00 94.13 302 TRP 1 CA 1
ATOM 2379 C C . TRP A 1 307 ? 94.455 0.736 -0.732 1.00 85.40 302 TRP 1 C 1
ATOM 2380 O O . TRP A 1 307 ? 94.838 1.646 0.006 1.00 85.82 302 TRP 1 O 1
ATOM 2391 N N . GLY A 1 308 ? 93.686 0.953 -1.793 1.00 90.55 303 GLY 1 N 1
ATOM 2392 C CA . GLY A 1 308 ? 93.300 2.306 -2.180 1.00 84.77 303 GLY 1 CA 1
ATOM 2393 C C . GLY A 1 308 ? 92.156 2.992 -1.456 1.00 85.79 303 GLY 1 C 1
ATOM 2394 O O . GLY A 1 308 ? 92.315 4.126 -0.974 1.00 81.99 303 GLY 1 O 1
ATOM 2395 N N . SER A 1 309 ? 91.002 2.328 -1.392 1.00 80.55 304 SER 1 N 1
ATOM 2396 C CA . SER A 1 309 ? 89.824 2.885 -0.723 1.00 79.77 304 SER 1 CA 1
ATOM 2397 C C . SER A 1 309 ? 89.935 2.756 0.796 1.00 76.30 304 SER 1 C 1
ATOM 2398 O O . SER A 1 309 ? 90.990 2.388 1.351 1.00 76.92 304 SER 1 O 1
ATOM 2401 N N . GLN A 1 310 ? 88.819 3.038 1.464 1.00 73.58 305 GLN 1 N 1
ATOM 2402 C CA . GLN A 1 310 ? 88.772 2.968 2.917 1.00 63.48 305 GLN 1 CA 1
ATOM 2403 C C . GLN A 1 310 ? 89.141 1.618 3.493 1.00 61.82 305 GLN 1 C 1
ATOM 2404 O O . GLN A 1 310 ? 88.760 0.557 2.967 1.00 59.60 305 GLN 1 O 1
ATOM 2410 N N . ILE A 1 311 ? 89.903 1.668 4.580 1.00 53.49 306 ILE 1 N 1
ATOM 2411 C CA . ILE A 1 311 ? 90.207 0.453 5.297 1.00 50.70 306 ILE 1 CA 1
ATOM 2412 C C . ILE A 1 311 ? 88.997 0.123 6.230 1.00 51.86 306 ILE 1 C 1
ATOM 2413 O O . ILE A 1 311 ? 88.705 -1.046 6.507 1.00 54.44 306 ILE 1 O 1
ATOM 2418 N N . ARG A 1 312 ? 88.263 1.141 6.681 1.00 46.62 307 ARG 1 N 1
ATOM 2419 C CA . ARG A 1 312 ? 87.170 0.831 7.577 1.00 43.97 307 ARG 1 CA 1
ATOM 2420 C C . ARG A 1 312 ? 85.964 1.699 7.353 1.00 41.55 307 ARG 1 C 1
ATOM 2421 O O . ARG A 1 312 ? 86.121 2.829 6.928 1.00 48.25 307 ARG 1 O 1
ATOM 2429 N N . SER A 1 313 ? 84.746 1.170 7.577 1.00 43.04 308 SER 1 N 1
ATOM 2430 C CA . SER A 1 313 ? 83.528 1.995 7.397 1.00 46.51 308 SER 1 CA 1
ATOM 2431 C C . SER A 1 313 ? 82.644 2.088 8.621 1.00 51.30 308 SER 1 C 1
ATOM 2432 O O . SER A 1 313 ? 82.379 1.078 9.355 1.00 44.43 308 SER 1 O 1
ATOM 2435 N N . TYR A 1 314 ? 82.197 3.328 8.846 1.00 53.17 309 TYR 1 N 1
ATOM 2436 C CA . TYR A 1 314 ? 81.347 3.635 9.981 1.00 56.75 309 TYR 1 CA 1
ATOM 2437 C C . TYR A 1 314 ? 80.016 4.080 9.467 1.00 52.89 309 TYR 1 C 1
ATOM 2438 O O . TYR A 1 314 ? 79.789 5.264 9.283 1.00 55.81 309 TYR 1 O 1
ATOM 2447 N N . VAL A 1 315 ? 79.102 3.156 9.253 1.00 52.16 310 VAL 1 N 1
ATOM 2448 C CA . VAL A 1 315 ? 77.849 3.606 8.691 1.00 56.84 310 VAL 1 CA 1
ATOM 2449 C C . VAL A 1 315 ? 76.782 3.544 9.750 1.00 59.10 310 VAL 1 C 1
ATOM 2450 O O . VAL A 1 315 ? 76.233 2.499 10.063 1.00 55.01 310 VAL 1 O 1
ATOM 2454 N N . LEU A 1 316 ? 76.522 4.744 10.258 1.00 55.51 311 LEU 1 N 1
ATOM 2455 C CA . LEU A 1 316 ? 75.646 5.031 11.362 1.00 54.21 311 LEU 1 CA 1
ATOM 2456 C C . LEU A 1 316 ? 74.143 4.895 11.289 1.00 55.15 311 LEU 1 C 1
ATOM 2457 O O . LEU A 1 316 ? 73.530 4.552 12.290 1.00 63.31 311 LEU 1 O 1
ATOM 2462 N N . ASP A 1 317 ? 73.530 5.156 10.150 1.00 57.22 312 ASP 1 N 1
ATOM 2463 C CA . ASP A 1 317 ? 72.081 4.993 10.051 1.00 54.93 312 ASP 1 CA 1
ATOM 2464 C C . ASP A 1 317 ? 71.700 3.527 9.964 1.00 58.19 312 ASP 1 C 1
ATOM 2465 O O . ASP A 1 317 ? 70.519 3.196 9.974 1.00 71.15 312 ASP 1 O 1
ATOM 2470 N N . LYS A 1 318 ? 72.686 2.648 9.845 1.00 54.72 313 LYS 1 N 1
ATOM 2471 C CA . LYS A 1 318 ? 72.421 1.219 9.758 1.00 54.21 313 LYS 1 CA 1
ATOM 2472 C C . LYS A 1 318 ? 73.162 0.532 10.897 1.00 51.55 313 LYS 1 C 1
ATOM 2473 O O . LYS A 1 318 ? 73.274 -0.679 10.946 1.00 49.74 313 LYS 1 O 1
ATOM 2479 N N . ASN A 1 319 ? 73.725 1.333 11.788 1.00 50.85 314 ASN 1 N 1
ATOM 2480 C CA . ASN A 1 319 ? 74.378 0.836 12.995 1.00 53.75 314 ASN 1 CA 1
ATOM 2481 C C . ASN A 1 319 ? 75.436 -0.219 13.012 1.00 53.62 314 ASN 1 C 1
ATOM 2482 O O . ASN A 1 319 ? 75.339 -1.189 13.764 1.00 59.59 314 ASN 1 O 1
ATOM 2487 N N . TYR A 1 320 ? 76.477 -0.018 12.240 1.00 54.07 315 TYR 1 N 1
ATOM 2488 C CA . TYR A 1 320 ? 77.583 -0.960 12.237 1.00 53.57 315 TYR 1 CA 1
ATOM 2489 C C . TYR A 1 320 ? 78.833 -0.212 11.777 1.00 55.64 315 TYR 1 C 1
ATOM 2490 O O . TYR A 1 320 ? 78.747 0.850 11.117 1.00 54.81 315 TYR 1 O 1
ATOM 2499 N N . VAL A 1 321 ? 79.978 -0.761 12.184 1.00 56.42 316 VAL 1 N 1
ATOM 2500 C CA . VAL A 1 321 ? 81.319 -0.295 11.837 1.00 51.17 316 VAL 1 CA 1
ATOM 2501 C C . VAL A 1 321 ? 81.935 -1.556 11.233 1.00 50.59 316 VAL 1 C 1
ATOM 2502 O O . VAL A 1 321 ? 81.826 -2.625 11.790 1.00 46.68 316 VAL 1 O 1
ATOM 2506 N N . LYS A 1 322 ? 82.569 -1.410 10.080 1.00 54.57 317 LYS 1 N 1
ATOM 2507 C CA . LYS A 1 322 ? 83.095 -2.548 9.358 1.00 53.16 317 LYS 1 CA 1
ATOM 2508 C C . LYS A 1 322 ? 84.484 -2.388 8.734 1.00 57.39 317 LYS 1 C 1
ATOM 2509 O O . LYS A 1 322 ? 84.696 -1.610 7.775 1.00 50.17 317 LYS 1 O 1
ATOM 2515 N N . ASP A 1 323 ? 85.412 -3.171 9.269 1.00 54.00 318 ASP 1 N 1
ATOM 2516 C CA . ASP A 1 323 ? 86.771 -3.150 8.787 1.00 55.79 318 ASP 1 CA 1
ATOM 2517 C C . ASP A 1 323 ? 86.895 -4.038 7.563 1.00 55.28 318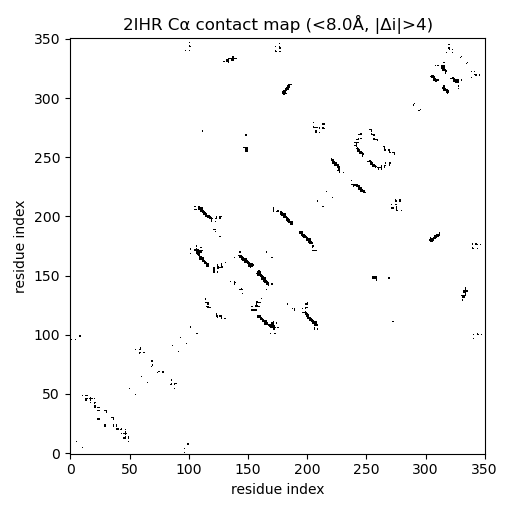 ASP 1 C 1
ATOM 2518 O O . ASP A 1 323 ? 86.849 -5.258 7.645 1.00 53.39 318 ASP 1 O 1
ATOM 2523 N N . HIS A 1 324 ? 87.077 -3.407 6.420 1.00 60.82 319 HIS 1 N 1
ATOM 2524 C CA . HIS A 1 324 ? 87.207 -4.113 5.138 1.00 59.70 319 HIS 1 CA 1
ATOM 2525 C C . HIS A 1 324 ? 88.480 -4.958 4.917 1.00 60.72 319 HIS 1 C 1
ATOM 2526 O O . HIS A 1 324 ? 88.544 -5.753 4.007 1.00 57.90 319 HIS 1 O 1
ATOM 2533 N N . ARG A 1 325 ? 89.494 -4.783 5.747 1.00 63.56 320 ARG 1 N 1
ATOM 2534 C CA . ARG A 1 325 ? 90.692 -5.556 5.583 1.00 58.56 320 ARG 1 CA 1
ATOM 2535 C C . ARG A 1 325 ? 90.550 -6.818 6.413 1.00 59.66 320 ARG 1 C 1
ATOM 2536 O O . ARG A 1 325 ? 90.626 -7.946 5.922 1.00 62.15 320 ARG 1 O 1
ATOM 2544 N N . THR A 1 326 ? 90.349 -6.599 7.702 1.00 56.88 321 THR 1 N 1
ATOM 2545 C CA . THR A 1 326 ? 90.213 -7.635 8.698 1.00 49.50 321 THR 1 CA 1
ATOM 2546 C C . THR A 1 326 ? 88.873 -8.345 8.583 1.00 52.61 321 THR 1 C 1
ATOM 2547 O O . THR A 1 326 ? 88.734 -9.549 8.831 1.00 52.77 321 THR 1 O 1
ATOM 2551 N N . GLY A 1 327 ? 87.849 -7.613 8.186 1.00 55.65 322 GLY 1 N 1
ATOM 2552 C CA . GLY A 1 327 ? 86.566 -8.261 8.073 1.00 44.20 322 GLY 1 CA 1
ATOM 2553 C C . GLY A 1 327 ? 85.696 -8.133 9.323 1.00 49.48 322 GLY 1 C 1
ATOM 2554 O O . GLY A 1 327 ? 84.482 -8.405 9.232 1.00 47.39 322 GLY 1 O 1
ATOM 2555 N N . LEU A 1 328 ? 86.292 -7.670 10.453 1.00 47.58 323 LEU 1 N 1
ATOM 2556 C CA . LEU A 1 328 ? 85.622 -7.519 11.756 1.00 37.75 323 LEU 1 CA 1
ATOM 2557 C C . LEU A 1 328 ? 84.446 -6.587 11.673 1.00 48.18 323 LEU 1 C 1
ATOM 2558 O O . LEU A 1 328 ? 84.586 -5.439 11.265 1.00 53.23 323 LEU 1 O 1
ATOM 2563 N N . MET A 1 329 ? 83.271 -7.064 12.035 1.00 56.15 324 MET 1 N 1
ATOM 2564 C CA . MET A 1 329 ? 82.122 -6.182 11.994 1.00 58.71 324 MET 1 CA 1
ATOM 2565 C C . MET A 1 329 ? 81.544 -6.043 13.409 1.00 54.30 324 MET 1 C 1
ATOM 2566 O O . MET A 1 329 ? 81.304 -7.042 14.089 1.00 51.03 324 MET 1 O 1
ATOM 2571 N N . ARG A 1 330 ? 81.338 -4.797 13.827 1.00 43.83 325 ARG 1 N 1
ATOM 2572 C CA . ARG A 1 330 ? 80.797 -4.429 15.148 1.00 52.25 325 ARG 1 CA 1
ATOM 2573 C C . ARG A 1 330 ? 79.467 -3.686 15.027 1.00 55.68 325 ARG 1 C 1
ATOM 2574 O O . ARG A 1 330 ? 79.332 -2.786 14.203 1.00 62.81 325 ARG 1 O 1
ATOM 2582 N N . HIS A 1 331 ? 78.510 -4.025 15.890 1.00 63.99 326 HIS 1 N 1
ATOM 2583 C CA . HIS A 1 331 ? 77.189 -3.402 15.853 1.00 59.29 326 HIS 1 CA 1
ATOM 2584 C C . HIS A 1 331 ? 76.951 -2.220 16.769 1.00 59.50 326 HIS 1 C 1
ATOM 2585 O O . HIS A 1 331 ? 75.855 -1.653 16.789 1.00 63.77 326 HIS 1 O 1
ATOM 2592 N N . ASP A 1 332 ? 77.998 -1.815 17.475 1.00 52.50 327 ASP 1 N 1
ATOM 2593 C CA . ASP A 1 332 ? 77.934 -0.711 18.424 1.00 54.32 327 ASP 1 CA 1
ATOM 2594 C C . ASP A 1 332 ? 78.895 0.410 18.044 1.00 53.55 327 ASP 1 C 1
ATOM 2595 O O . ASP A 1 332 ? 79.866 0.719 18.774 1.00 58.06 327 ASP 1 O 1
ATOM 2600 N N . PRO A 1 333 ? 78.660 1.033 16.892 1.00 40.52 328 PRO 1 N 1
ATOM 2601 C CA . PRO A 1 333 ? 79.543 2.110 16.481 1.00 40.09 328 PRO 1 CA 1
ATOM 2602 C C . PRO A 1 333 ? 79.675 3.198 17.528 1.00 41.15 328 PRO 1 C 1
ATOM 2603 O O . PRO A 1 333 ? 80.686 3.916 17.586 1.00 45.63 328 PRO 1 O 1
ATOM 2607 N N . GLU A 1 334 ? 78.670 3.347 18.377 1.00 63.61 329 GLU 1 N 1
ATOM 2608 C CA . GLU A 1 334 ? 78.738 4.373 19.431 1.00 61.96 329 GLU 1 CA 1
ATOM 2609 C C . GLU A 1 334 ? 79.890 4.067 20.414 1.00 56.41 329 GLU 1 C 1
ATOM 2610 O O . GLU A 1 334 ? 80.429 4.960 21.029 1.00 64.18 329 GLU 1 O 1
ATOM 2616 N N . ASN A 1 335 ? 80.269 2.806 20.566 1.00 43.58 330 ASN 1 N 1
ATOM 2617 C CA . ASN A 1 335 ? 81.351 2.470 21.485 1.00 48.47 330 ASN 1 CA 1
ATOM 2618 C C . ASN A 1 335 ? 82.697 2.610 20.829 1.00 52.84 330 ASN 1 C 1
ATOM 2619 O O . ASN A 1 335 ? 83.663 3.059 21.454 1.00 52.59 330 ASN 1 O 1
ATOM 2624 N N . VAL A 1 336 ? 82.761 2.148 19.575 1.00 59.49 331 VAL 1 N 1
ATOM 2625 C CA . VAL A 1 336 ? 83.980 2.213 18.773 1.00 47.95 331 VAL 1 CA 1
ATOM 2626 C C . VAL A 1 336 ? 84.345 3.677 18.801 1.00 50.13 331 VAL 1 C 1
ATOM 2627 O O . VAL A 1 336 ? 85.496 4.073 19.076 1.00 49.27 331 VAL 1 O 1
ATOM 2631 N N . LEU A 1 337 ? 83.331 4.486 18.504 1.00 42.09 332 LEU 1 N 1
ATOM 2632 C CA . LEU A 1 337 ? 83.549 5.906 18.408 1.00 42.33 332 LEU 1 CA 1
ATOM 2633 C C . LEU A 1 337 ? 83.902 6.621 19.708 1.00 49.40 332 LEU 1 C 1
ATOM 2634 O O . LEU A 1 337 ? 84.280 7.796 19.704 1.00 51.11 332 LEU 1 O 1
ATOM 2639 N N . ASP A 1 338 ? 83.854 5.906 20.815 1.00 49.34 333 ASP 1 N 1
ATOM 2640 C CA . ASP A 1 338 ? 84.139 6.525 22.064 1.00 49.21 333 ASP 1 CA 1
ATOM 2641 C C . ASP A 1 338 ? 85.451 6.003 22.679 1.00 53.41 333 ASP 1 C 1
ATOM 2642 O O . ASP A 1 338 ? 85.757 6.242 23.854 1.00 53.60 333 ASP 1 O 1
ATOM 2647 N N . GLY A 1 339 ? 86.220 5.277 21.868 1.00 46.50 334 GLY 1 N 1
ATOM 2648 C CA . GLY A 1 339 ? 87.491 4.781 22.301 1.00 44.33 334 GLY 1 CA 1
ATOM 2649 C C . GLY A 1 339 ? 87.672 3.282 22.300 1.00 51.42 334 GLY 1 C 1
ATOM 2650 O O . GLY A 1 339 ? 88.804 2.761 22.151 1.00 55.68 334 GLY 1 O 1
ATOM 2651 N N . ASP A 1 340 ? 86.591 2.542 22.471 1.00 50.33 335 ASP 1 N 1
ATOM 2652 C CA . ASP A 1 340 ? 86.764 1.095 22.540 1.00 51.31 335 ASP 1 CA 1
ATOM 2653 C C . ASP A 1 340 ? 87.243 0.497 21.190 1.00 52.83 335 ASP 1 C 1
ATOM 2654 O O . ASP A 1 340 ? 86.432 0.004 20.384 1.00 49.88 335 ASP 1 O 1
ATOM 2659 N N . LEU A 1 341 ? 88.562 0.496 20.980 1.00 51.24 336 LEU 1 N 1
ATOM 2660 C CA . LEU A 1 341 ? 89.168 0.003 19.741 1.00 49.61 336 LEU 1 CA 1
ATOM 2661 C C . LEU A 1 341 ? 89.967 -1.299 19.736 1.00 53.54 336 LEU 1 C 1
ATOM 2662 O O . LEU A 1 341 ? 90.287 -1.856 18.659 1.00 51.00 336 LEU 1 O 1
ATOM 2667 N N . MET A 1 342 ? 90.304 -1.798 20.910 1.00 59.27 337 MET 1 N 1
ATOM 2668 C CA . MET A 1 342 ? 91.156 -2.957 20.962 1.00 59.92 337 MET 1 CA 1
ATOM 2669 C C . MET A 1 342 ? 90.908 -4.116 20.038 1.00 58.98 337 MET 1 C 1
ATOM 2670 O O . MET A 1 342 ? 91.844 -4.659 19.462 1.00 67.82 337 MET 1 O 1
ATOM 2675 N N . ASP A 1 343 ? 89.667 -4.523 19.879 1.00 63.42 338 ASP 1 N 1
ATOM 2676 C CA . ASP A 1 343 ? 89.405 -5.689 19.047 1.00 66.33 338 ASP 1 CA 1
ATOM 2677 C C . ASP A 1 343 ? 89.625 -5.421 17.572 1.00 67.62 338 ASP 1 C 1
ATOM 2678 O O . ASP A 1 343 ? 89.912 -6.347 16.801 1.00 72.88 338 ASP 1 O 1
ATOM 2683 N N . LEU A 1 344 ? 89.514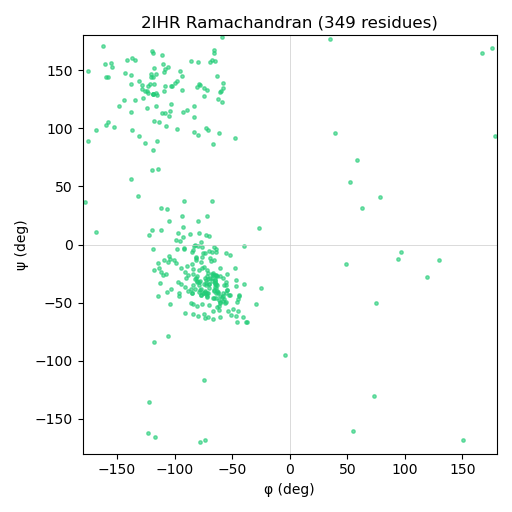 -4.151 17.188 1.00 51.23 339 LEU 1 N 1
ATOM 2684 C CA . LEU A 1 344 ? 89.724 -3.748 15.810 1.00 55.21 339 LEU 1 CA 1
ATOM 2685 C C . LEU A 1 344 ? 91.220 -3.681 15.566 1.00 53.51 339 LEU 1 C 1
ATOM 2686 O O . LEU A 1 344 ? 91.709 -3.966 14.468 1.00 59.79 339 LEU 1 O 1
ATOM 2691 N N . ILE A 1 345 ? 91.953 -3.318 16.606 1.00 56.74 340 ILE 1 N 1
ATOM 2692 C CA . ILE A 1 345 ? 93.398 -3.238 16.508 1.00 51.90 340 ILE 1 CA 1
ATOM 2693 C C . ILE A 1 345 ? 94.051 -4.622 16.401 1.00 57.47 340 ILE 1 C 1
ATOM 2694 O O . ILE A 1 345 ? 94.693 -4.924 15.385 1.00 61.33 340 ILE 1 O 1
ATOM 2699 N N . TRP A 1 346 ? 93.897 -5.471 17.424 1.00 64.26 341 TRP 1 N 1
ATOM 2700 C CA . TRP A 1 346 ? 94.488 -6.814 17.363 1.00 58.01 341 TRP 1 CA 1
ATOM 2701 C C . TRP A 1 346 ? 94.248 -7.431 16.006 1.00 54.32 341 TRP 1 C 1
ATOM 2702 O O . TRP A 1 346 ? 95.123 -8.030 15.414 1.00 55.40 341 TRP 1 O 1
ATOM 2713 N N . ALA A 1 347 ? 93.041 -7.270 15.511 1.00 47.46 342 ALA 1 N 1
ATOM 2714 C CA . ALA A 1 347 ? 92.686 -7.854 14.237 1.00 44.40 342 ALA 1 CA 1
ATOM 2715 C C . ALA A 1 347 ? 93.468 -7.246 13.121 1.00 48.78 342 ALA 1 C 1
ATOM 2716 O O . ALA A 1 347 ? 93.756 -7.914 12.156 1.00 50.07 342 ALA 1 O 1
ATOM 2718 N N . GLY A 1 348 ? 93.791 -5.972 13.250 1.00 58.80 343 GLY 1 N 1
ATOM 2719 C CA . GLY A 1 348 ? 94.537 -5.304 12.205 1.00 59.72 343 GLY 1 CA 1
ATOM 2720 C C . GLY A 1 348 ? 95.974 -5.747 12.244 1.00 68.53 343 GLY 1 C 1
ATOM 2721 O O . GLY A 1 348 ? 96.601 -5.994 11.184 1.00 66.12 343 GLY 1 O 1
ATOM 2722 N N . LEU A 1 349 ? 96.491 -5.840 13.475 1.00 60.50 344 LEU 1 N 1
ATOM 2723 C CA . LEU A 1 349 ? 97.854 -6.280 13.704 1.00 61.80 344 LEU 1 CA 1
ATOM 2724 C C . LEU A 1 349 ? 98.032 -7.663 13.099 1.00 68.66 344 LEU 1 C 1
ATOM 2725 O O . LEU A 1 349 ? 99.037 -7.938 12.432 1.00 73.77 344 LEU 1 O 1
ATOM 2730 N N . GLU A 1 350 ? 97.070 -8.547 13.314 1.00 68.38 345 GLU 1 N 1
ATOM 2731 C CA . GLU A 1 350 ? 97.199 -9.872 12.717 1.00 69.89 345 GLU 1 CA 1
ATOM 2732 C C . GLU A 1 350 ? 97.126 -9.779 11.176 1.00 65.81 345 GLU 1 C 1
ATOM 2733 O O . GLU A 1 350 ? 97.850 -10.439 10.464 1.00 70.36 345 GLU 1 O 1
ATOM 2739 N N . TRP A 1 351 ? 96.264 -8.948 10.646 1.00 65.63 346 TRP 1 N 1
ATOM 2740 C CA . TRP A 1 351 ? 96.186 -8.868 9.207 1.00 70.21 346 TRP 1 CA 1
ATOM 2741 C C . TRP A 1 351 ? 97.495 -8.327 8.597 1.00 77.29 346 TRP 1 C 1
ATOM 2742 O O . TRP A 1 351 ? 97.875 -8.675 7.463 1.00 74.60 346 TRP 1 O 1
ATOM 2753 N N . LYS A 1 352 ? 98.172 -7.469 9.357 1.00 87.36 347 LYS 1 N 1
ATOM 2754 C CA . LYS A 1 352 ? 99.416 -6.877 8.897 1.00 82.40 347 LYS 1 CA 1
ATOM 2755 C C . LYS A 1 352 ? 100.577 -7.844 9.042 1.00 87.48 347 LYS 1 C 1
ATOM 2756 O O . LYS A 1 352 ? 101.461 -7.915 8.175 1.00 82.68 347 LYS 1 O 1
ATOM 2762 N N . ALA A 1 353 ? 100.590 -8.563 10.157 1.00 79.17 348 ALA 1 N 1
ATOM 2763 C CA . ALA A 1 353 ? 101.619 -9.556 10.382 1.00 82.18 348 ALA 1 CA 1
ATOM 2764 C C . ALA A 1 353 ? 101.474 -10.565 9.255 1.00 86.24 348 ALA 1 C 1
ATOM 2765 O O . ALA A 1 353 ? 102.375 -10.743 8.440 1.00 91.19 348 ALA 1 O 1
ATOM 2767 N N . GLY A 1 354 ? 100.320 -11.221 9.219 1.00 90.02 349 GLY 1 N 1
ATOM 2768 C CA . GLY A 1 354 ? 100.050 -12.216 8.202 1.00 92.02 349 GLY 1 CA 1
ATOM 2769 C C . GLY A 1 354 ? 100.549 -11.854 6.815 1.00 94.13 349 GLY 1 C 1
ATOM 2770 O O . GLY A 1 354 ? 100.382 -12.636 5.886 1.00 98.50 349 GLY 1 O 1
ATOM 2771 N N . ARG A 1 355 ? 101.144 -10.679 6.650 1.00 89.92 350 ARG 1 N 1
ATOM 2772 C CA . ARG A 1 355 ? 101.646 -10.286 5.341 1.00 99.38 350 ARG 1 CA 1
ATOM 2773 C C . ARG A 1 355 ? 103.017 -9.602 5.362 1.00 110.29 350 ARG 1 C 1
ATOM 2774 O O . ARG A 1 355 ? 103.208 -8.470 4.882 1.00 112.56 350 ARG 1 O 1
ATOM 2782 N N . ARG A 1 356 ? 103.966 -10.324 5.943 1.00 139.09 351 ARG 1 N 1
ATOM 2783 C CA . ARG A 1 356 ? 105.346 -9.897 6.027 1.00 137.39 351 ARG 1 CA 1
ATOM 2784 C C . ARG A 1 356 ? 106.085 -11.170 5.630 1.00 140.65 351 ARG 1 C 1
ATOM 2785 O O . ARG A 1 356 ? 105.467 -12.250 5.795 1.00 138.51 351 ARG 1 O 1
#

Solvent-accessible surface area: 21283 Å² total; per-residue (Å²): 152,57,147,152,20,40,45,145,27,25,47,175,100,34,34,92,91,34,77,127,14,101,93,103,60,161,160,161,133,15,55,61,131,166,147,81,14,121,50,6,179,140,57,26,124,78,18,29,69,16,133,108,8,68,83,25,84,191,41,43,73,55,56,106,128,19,83,100,52,26,167,138,69,136,111,17,156,102,89,89,48,83,77,71,84,30,53,104,4,52,134,128,57,81,83,34,76,42,89,42,10,15,94,55,93,36,3,100,42,36,0,2,1,22,2,95,32,45,72,35,51,32,3,1,9,28,0,0,42,26,0,20,128,0,0,43,65,0,0,104,108,62,62,13,120,50,44,58,0,12,66,59,99,13,121,149,28,16,10,50,53,1,7,1,1,0,72,19,118,25,0,22,0,10,0,10,0,0,24,24,51,0,61,0,9,38,57,7,90,101,40,116,66,68,146,112,25,61,0,52,0,28,6,90,7,16,3,30,13,51,100,142,88,11,89,131,38,123,103,134,56,23,128,77,40,54,71,73,108,94,21,138,81,47,94,63,138,53,75,100,80,15,11,0,76,0,15,17,82,79,62,43,19,60,5,30,0,86,51,76,212,31,56,119,130,1,58,95,16,0,46,72,0,0,36,1,79,19,52,33,77,104,76,120,116,141,84,82,89,123,66,89,146,236,36,172,126,164,48,114,109,112,73,66,33,10,0,1,0,4,40,60,123,83,61,0,62,0,62,23,40,36,45,98,22,122,37,8,117,59,0,38,55,0,50,1,48,64,0,0,44,21,0,2,71,60,66,23,61,101,168

Sequence (351 aa):
LAQRLEGLGGIFDIPQKETRLKELERRLEDPSLWNDPEAARKVSQEAARLRRTVDTFRSLESDLQGLLELMEELPAEEREALKPELEEAAKKLDELYHQTLLNFPHAEKNAILTIQPGAGGTEACDWAEMLLRMYTRFAERQGFQVEVVDLTPGPEAGIDYAQILVKGENAYGLLSPEAGVHRLVRPSPFDASGRRHTSFAGVEVIPEVDEEVEVVLKPEELRIDVMRASGPGGQGVNTTDSAVRVVHLPTGITVTCQTTRSQIKNKELALKILKARLYELERKKREEELKALRGEVRPIEWGSQIRSYVLDKNYVKDHRTGLMRHDPENVLDGDLMDLIWAGLEWKAGRR